Protein AF-A0A8J2Z7T7-F1 (afdb_monomer)

Solvent-accessible surface area (backbone atoms only — not comparable to full-atom values): 12075 Å² total; per-residue (Å²): 131,82,51,73,68,57,54,52,36,66,64,49,30,37,69,75,57,63,47,72,86,48,87,86,52,56,79,86,77,44,54,74,70,45,47,54,36,51,54,50,29,60,54,54,61,68,66,56,97,72,82,90,66,88,65,85,78,72,58,40,33,30,29,36,45,43,40,50,57,72,71,56,40,50,53,51,50,50,52,44,40,78,71,68,32,44,72,77,44,71,31,72,52,73,61,66,84,83,68,91,79,88,66,56,49,36,40,35,66,49,48,36,53,23,54,72,70,48,80,39,81,82,38,49,26,31,41,33,49,83,36,58,77,26,46,54,56,24,25,52,75,43,33,43,48,76,88,6,41,44,47,35,69,51,54,54,49,52,50,53,56,58,71,46,82,60,91,87,62,74,94,79,73,74,62,46,77,82,87,37,69,67,50,46,44,57,29,55,79,47,46,68,57,55,55,47,50,42,75,76,48,71,86,65,79,106

Mean predicted aligned error: 12.75 Å

Secondary structure (DSSP, 8-state):
---HHHHHHHHHHHHHH--TTGGG--GGGS-HHHHHHHHHHHHHHT--S----SSTT---EEEE---S-HHHHHHHHHHHHHTT-EEEEE------TT-SS------HHHHHHHHHTS--TT-SEEEE-S--THHHHHHHH-SEETTEEEEEHHHHHHHHHHTS--TT--TT-PPP-TT-HHHHHTTTTTHHHHHHHHHH-TT---

Nearest PDB structures (foldseek):
  3dtv-assembly5_C-4  TM=5.670E-01  e=5.883E-03  Bordetella bronchiseptica
  4fq7-assembly1_A  TM=4.744E-01  e=4.347E-02  Pseudomonas putida S16
  2vlb-assembly1_A  TM=4.390E-01  e=1.460E-02  Bordetella bronchiseptica
  5y51-assembly2_B  TM=4.307E-01  e=7.977E+00  Sphingobium faniae
  5y5r-assembly6_F  TM=4.339E-01  e=7.508E+00  Sphingobium faniae

Foldseek 3Di:
DDDPLLVVLVVPLCVVLPPPPCPPPDLVRDDPSSNVSVVVSVVCSVVDPDDDDDCPLVWQEEEEEELDDPVVVVVVCVVSVVVRHHHPYYFDADFPPDDDDDQSEGALVSSLVSLVPDDQPPHQAYEYESYEPSQLSSLLVPQANVNHGYDYPNLVVLLVVLPDDDDDDDPPQDRFPPPDPSCSSNQTSHVVVVVVVCVVPVPDDD

Sequence (206 aa):
MPTDRAAARIEEMPRRVRPEGCRRHFPAELSGGMRKRVALAQVLAYDPGRLLMDEPFGARRIGLVPPYRPDVTAASAAHWTAHGFEVARIAETEAAAGAFHRISALGADAALAALDSLDPAGLEAVVMPGTGMPTLRAILARPAIGAAPGTSSMLSLARRVAETPARGRTADASPPPGDSLRRWIAGEGWRDRLAECRRRFPDTPP

InterPro domains:
  IPR003439 ABC transporter-like, ATP-binding domain [PF00005] (8-57)
  IPR027417 P-loop containing nucleoside triphosphate hydrolase [G3DSA:3.40.50.300] (1-57)
  IPR027417 P-loop containing nucleoside triphosphate hydrolase [SSF52540] (2-59)
  IPR050093 ABC Transporter, Small Molecule Importer [PTHR42781] (4-59)
  IPR053714 Isomerization and Racemization Enzyme Superfamily [G3DSA:3.40.50.12500] (58-168)

Organism: NCBI:txid2041189

Radius of gyration: 20.48 Å; Cα contacts (8 Å, |Δi|>4): 248; chains: 1; bounding box: 43×60×47 Å

Structure (mmCIF, N/CA/C/O backbone):
data_AF-A0A8J2Z7T7-F1
#
_entry.id   AF-A0A8J2Z7T7-F1
#
loop_
_atom_site.group_PDB
_atom_site.id
_atom_site.type_symbol
_atom_site.label_atom_id
_atom_site.label_alt_id
_atom_site.label_comp_id
_atom_site.label_asym_id
_atom_site.label_entity_id
_atom_site.label_seq_id
_atom_site.pdbx_PDB_ins_code
_atom_site.Cartn_x
_atom_site.Cartn_y
_atom_site.Cartn_z
_atom_site.occupancy
_atom_site.B_iso_or_equiv
_atom_site.auth_seq_id
_atom_site.auth_comp_id
_atom_site.auth_asym_id
_atom_site.auth_atom_id
_atom_site.pdbx_PDB_model_num
ATOM 1 N N . MET A 1 1 ? -9.092 -28.976 -31.989 1.00 40.94 1 MET A N 1
ATOM 2 C CA . MET A 1 1 ? -8.248 -29.701 -31.013 1.00 40.94 1 MET A CA 1
ATOM 3 C C . MET A 1 1 ? -7.224 -28.731 -30.440 1.00 40.94 1 MET A C 1
ATOM 5 O O . MET A 1 1 ? -6.732 -27.921 -31.221 1.00 40.94 1 MET A O 1
ATOM 9 N N . PRO A 1 2 ? -6.938 -28.740 -29.125 1.00 54.81 2 PRO A N 1
ATOM 10 C CA . PRO A 1 2 ? -5.838 -27.955 -28.563 1.00 54.81 2 PRO A CA 1
ATOM 11 C C . PRO A 1 2 ? -4.513 -28.400 -29.195 1.00 54.81 2 PRO A C 1
ATOM 13 O O . PRO A 1 2 ? -4.329 -29.587 -29.443 1.00 54.81 2 PRO A O 1
ATOM 16 N N . THR A 1 3 ? -3.606 -27.468 -29.471 1.00 73.75 3 THR A N 1
ATOM 17 C CA . THR A 1 3 ? -2.252 -27.784 -29.951 1.00 73.75 3 THR A CA 1
ATOM 18 C C . THR A 1 3 ? -1.434 -28.479 -28.857 1.00 73.75 3 THR A C 1
ATOM 20 O O . THR A 1 3 ? -1.681 -28.254 -27.670 1.00 73.75 3 THR A O 1
ATOM 23 N N . ASP A 1 4 ? -0.413 -29.259 -29.228 1.00 78.06 4 ASP A N 1
ATOM 24 C CA . ASP A 1 4 ? 0.475 -29.951 -28.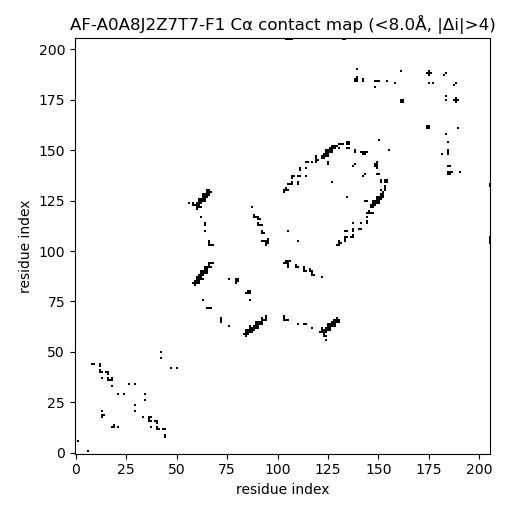271 1.00 78.06 4 ASP A CA 1
ATOM 25 C C . ASP A 1 4 ? 1.069 -28.995 -27.222 1.00 78.06 4 ASP A C 1
ATOM 27 O O . ASP A 1 4 ? 1.192 -29.320 -26.040 1.00 78.06 4 ASP A O 1
ATOM 31 N N . ARG A 1 5 ? 1.341 -27.747 -27.628 1.00 73.62 5 ARG A N 1
ATOM 32 C CA . ARG A 1 5 ? 1.814 -26.674 -26.743 1.00 73.62 5 ARG A CA 1
ATOM 33 C C . ARG A 1 5 ? 0.770 -26.249 -25.704 1.00 73.62 5 ARG A C 1
ATOM 35 O O . ARG A 1 5 ? 1.129 -25.993 -24.557 1.00 73.62 5 ARG A O 1
ATOM 42 N N . ALA A 1 6 ? -0.506 -26.167 -26.082 1.00 71.62 6 ALA A N 1
ATOM 43 C CA . ALA A 1 6 ? -1.586 -25.820 -25.159 1.00 71.62 6 ALA A CA 1
ATOM 44 C C . ALA A 1 6 ? -1.814 -26.939 -24.131 1.00 71.62 6 ALA A C 1
ATOM 46 O O . ALA A 1 6 ? -1.952 -26.659 -22.941 1.00 71.62 6 ALA A O 1
ATOM 47 N N . ALA A 1 7 ? -1.775 -28.200 -24.570 1.00 77.12 7 ALA A N 1
ATOM 48 C CA . ALA A 1 7 ? -1.878 -29.356 -23.683 1.00 77.12 7 ALA A CA 1
ATOM 49 C C . ALA A 1 7 ? -0.725 -29.402 -22.663 1.00 77.12 7 ALA A C 1
ATOM 51 O O . ALA A 1 7 ? -0.970 -29.566 -21.467 1.00 77.12 7 ALA A O 1
ATOM 52 N N . ALA A 1 8 ? 0.513 -29.156 -23.106 1.00 81.38 8 ALA A N 1
ATOM 53 C CA . ALA A 1 8 ? 1.678 -29.099 -22.223 1.00 81.38 8 ALA A CA 1
ATOM 54 C C . ALA A 1 8 ? 1.567 -27.987 -21.163 1.00 81.38 8 ALA A C 1
ATOM 56 O O . ALA A 1 8 ? 1.851 -28.217 -19.988 1.00 81.38 8 ALA A O 1
ATOM 57 N N . ARG A 1 9 ? 1.092 -26.790 -21.541 1.00 80.06 9 ARG A N 1
ATOM 58 C CA . ARG A 1 9 ? 0.879 -25.682 -20.591 1.00 80.06 9 ARG A CA 1
ATOM 59 C C . ARG A 1 9 ? -0.203 -26.001 -19.556 1.00 80.06 9 ARG A C 1
ATOM 61 O O . ARG A 1 9 ? -0.030 -25.671 -18.385 1.00 80.06 9 ARG A O 1
ATOM 68 N N . ILE A 1 10 ? -1.287 -26.667 -19.959 1.00 77.06 10 ILE A N 1
ATOM 69 C CA . ILE A 1 10 ? -2.364 -27.094 -19.049 1.00 77.06 10 ILE A CA 1
ATOM 70 C C . ILE A 1 10 ? -1.854 -28.108 -18.008 1.00 77.06 10 ILE A C 1
ATOM 72 O O . ILE A 1 10 ? -2.315 -28.079 -16.868 1.00 77.06 10 ILE A O 1
ATOM 76 N N . GLU A 1 11 ? -0.888 -28.964 -18.359 1.00 78.44 11 GLU A N 1
ATOM 77 C CA . GLU A 1 11 ? -0.223 -29.873 -17.406 1.00 78.44 11 GLU A CA 1
ATOM 78 C C . GLU A 1 11 ? 0.773 -29.154 -16.483 1.00 78.44 11 GLU A C 1
ATOM 80 O O . GLU A 1 11 ? 0.892 -29.477 -15.300 1.00 78.44 11 GLU A O 1
ATOM 85 N N . GLU A 1 12 ? 1.505 -28.174 -17.015 1.00 81.81 12 GLU A N 1
ATOM 86 C CA . GLU A 1 12 ? 2.581 -27.488 -16.299 1.00 81.81 12 GLU A CA 1
ATOM 87 C C . GLU A 1 12 ? 2.057 -26.507 -15.236 1.00 81.81 12 GLU A C 1
ATOM 89 O O . GLU A 1 12 ? 2.562 -26.460 -14.109 1.00 81.81 12 GLU A O 1
ATOM 94 N N . MET A 1 13 ? 1.048 -25.698 -15.578 1.00 81.00 13 MET A N 1
ATOM 95 C CA . MET A 1 13 ? 0.644 -24.561 -14.744 1.00 81.00 13 MET A CA 1
ATOM 96 C C . MET A 1 13 ? 0.090 -24.948 -13.360 1.00 81.00 13 MET A C 1
ATOM 98 O O . MET A 1 13 ? 0.484 -24.297 -12.388 1.00 81.00 13 MET A O 1
ATOM 102 N N . PRO A 1 14 ? -0.738 -26.003 -13.193 1.00 74.88 14 PRO A N 1
ATOM 103 C CA . PRO A 1 14 ? -1.212 -26.429 -11.873 1.00 74.88 14 PRO A CA 1
ATOM 104 C C . PRO A 1 14 ? -0.081 -26.823 -10.913 1.00 74.88 14 PRO A C 1
ATOM 106 O O . PRO A 1 14 ? -0.191 -26.595 -9.711 1.00 74.88 14 PRO A O 1
ATOM 109 N N . ARG A 1 15 ? 1.039 -27.347 -11.428 1.00 78.00 15 ARG A N 1
ATOM 110 C CA . ARG A 1 15 ? 2.226 -27.656 -10.611 1.00 78.00 15 ARG A CA 1
ATOM 111 C C . ARG A 1 15 ? 2.959 -26.384 -10.182 1.00 78.00 15 ARG A C 1
ATOM 113 O O . ARG A 1 15 ? 3.388 -26.273 -9.039 1.00 78.00 15 ARG A O 1
ATOM 120 N N . ARG A 1 16 ? 3.061 -25.391 -11.075 1.00 75.12 16 ARG A N 1
ATOM 121 C CA . ARG A 1 16 ? 3.732 -24.108 -10.786 1.00 75.12 16 ARG A CA 1
ATOM 122 C C . ARG A 1 16 ? 3.003 -23.275 -9.737 1.00 75.12 16 ARG A C 1
ATOM 124 O O . ARG A 1 16 ? 3.635 -22.734 -8.837 1.00 75.12 16 ARG A O 1
ATOM 131 N N . VAL A 1 17 ? 1.683 -23.155 -9.855 1.00 73.75 17 VAL A N 1
ATOM 132 C CA . VAL A 1 17 ? 0.879 -22.305 -8.960 1.00 73.75 17 VAL A CA 1
ATOM 133 C C . VAL A 1 17 ? 0.282 -23.067 -7.773 1.00 73.75 17 VAL A C 1
ATOM 135 O O . VAL A 1 17 ? -0.323 -22.436 -6.914 1.00 73.75 17 VAL A O 1
ATOM 138 N N . ARG A 1 18 ? 0.454 -24.395 -7.692 1.00 73.12 18 ARG A N 1
ATOM 139 C CA . ARG A 1 18 ? -0.027 -25.281 -6.612 1.00 73.12 18 ARG A CA 1
ATOM 140 C C . ARG A 1 18 ? -1.552 -25.306 -6.338 1.00 73.12 18 ARG A C 1
ATOM 142 O O . ARG A 1 18 ? -1.968 -25.226 -5.179 1.00 73.12 18 ARG A O 1
ATOM 149 N N . PRO A 1 19 ? -2.440 -25.441 -7.338 1.00 67.31 19 PRO A N 1
ATOM 150 C CA . PRO A 1 19 ? -3.747 -26.057 -7.140 1.00 67.31 19 PRO A CA 1
ATOM 151 C C . PRO A 1 19 ? -3.737 -27.472 -7.739 1.00 67.31 19 PRO A C 1
ATOM 153 O O . PRO A 1 19 ? -4.398 -27.759 -8.731 1.00 67.31 19 PRO A O 1
ATOM 156 N N . GLU A 1 20 ? -2.941 -28.374 -7.174 1.00 70.56 20 GLU A N 1
ATOM 157 C CA . GLU A 1 20 ? -2.915 -29.770 -7.623 1.00 70.56 20 GLU A CA 1
ATOM 158 C C . GLU A 1 20 ? -4.296 -30.424 -7.425 1.00 70.56 20 GLU A C 1
ATOM 160 O O . GLU A 1 20 ? -5.036 -30.089 -6.501 1.00 70.56 20 GLU A O 1
ATOM 165 N N . GLY A 1 21 ? -4.690 -31.316 -8.338 1.00 71.38 21 GLY A N 1
ATOM 166 C CA . GLY A 1 21 ? -5.979 -32.021 -8.268 1.00 71.38 21 GLY A CA 1
ATOM 167 C C . GLY A 1 21 ? -7.212 -31.221 -8.718 1.00 71.38 21 GLY A C 1
ATOM 168 O O . GLY A 1 21 ? -8.267 -31.813 -8.931 1.00 71.38 21 GLY A O 1
ATOM 169 N N . CYS A 1 22 ? -7.111 -29.912 -8.977 1.00 75.00 22 CYS A N 1
ATOM 170 C CA . CYS A 1 22 ? -8.274 -29.080 -9.322 1.00 75.00 22 CYS A CA 1
ATOM 171 C C . CYS A 1 22 ? -8.791 -29.251 -10.766 1.00 75.00 22 CYS A C 1
ATOM 173 O O . CYS A 1 22 ? -9.794 -28.654 -11.136 1.00 75.00 22 CYS A O 1
ATOM 175 N N . ARG A 1 23 ? -8.126 -30.054 -11.606 1.00 76.19 23 ARG A N 1
ATOM 176 C CA . ARG A 1 23 ? -8.392 -30.132 -13.057 1.00 76.19 23 ARG A CA 1
ATOM 177 C C . ARG A 1 23 ? -9.799 -30.617 -13.416 1.00 76.19 23 ARG A C 1
ATOM 179 O O . ARG A 1 23 ? -10.329 -30.236 -14.452 1.00 76.19 23 ARG A O 1
ATOM 186 N N . ARG A 1 24 ? -10.367 -31.494 -12.587 1.00 81.69 24 ARG A N 1
ATOM 187 C CA . ARG A 1 24 ? -11.718 -32.048 -12.774 1.00 81.69 24 ARG A CA 1
ATOM 188 C C . ARG A 1 24 ? -12.789 -31.303 -11.974 1.00 81.69 24 ARG A C 1
ATOM 190 O O . ARG A 1 24 ? -13.934 -31.726 -12.004 1.00 81.69 24 ARG A O 1
ATOM 197 N N . HIS A 1 25 ? -12.409 -30.240 -11.268 1.00 84.5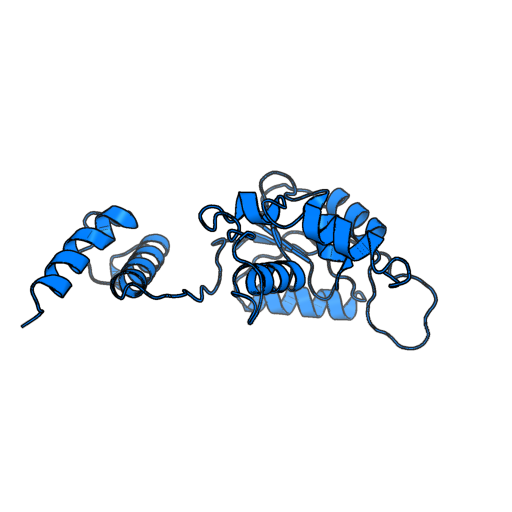6 25 HIS A N 1
ATOM 198 C CA . HIS A 1 25 ? -13.314 -29.482 -10.418 1.00 84.56 25 HIS A CA 1
ATOM 199 C C . HIS A 1 25 ? -13.871 -28.287 -11.191 1.00 84.56 25 HIS A C 1
ATOM 201 O O . HIS A 1 25 ? -13.133 -27.548 -11.849 1.00 84.56 25 HIS A O 1
ATOM 207 N N . PHE A 1 26 ? -15.172 -28.068 -11.075 1.00 85.38 26 PHE A N 1
ATOM 208 C CA . PHE A 1 26 ? -15.833 -26.857 -11.522 1.00 85.38 26 PHE A CA 1
ATOM 209 C C . PHE A 1 26 ? -15.448 -25.671 -10.621 1.00 85.38 26 PHE A C 1
ATOM 211 O O . PHE A 1 26 ? -15.152 -25.854 -9.440 1.00 85.38 26 PHE A O 1
ATOM 218 N N . PRO A 1 27 ? -15.492 -24.419 -11.120 1.00 81.44 27 PRO A N 1
ATOM 219 C CA . PRO A 1 27 ? -15.143 -23.236 -10.324 1.00 81.44 27 PRO A CA 1
ATOM 220 C C . PRO A 1 27 ? -15.887 -23.115 -8.981 1.00 81.44 27 PRO A C 1
ATOM 222 O O . PRO A 1 27 ? -15.336 -22.578 -8.015 1.00 81.44 27 PRO A O 1
ATOM 225 N N . ALA A 1 28 ? -17.123 -23.621 -8.914 1.00 85.75 28 ALA A N 1
ATOM 226 C CA . ALA A 1 28 ? -17.945 -23.645 -7.704 1.00 85.75 28 ALA A CA 1
ATOM 227 C C . ALA A 1 28 ? -17.403 -24.594 -6.617 1.00 85.75 28 ALA A C 1
ATOM 229 O O . ALA A 1 28 ? -17.639 -24.366 -5.436 1.00 85.75 28 ALA A O 1
ATOM 230 N N . GLU A 1 29 ? -16.630 -25.608 -7.002 1.00 84.62 29 GLU A N 1
ATOM 231 C CA . GLU A 1 29 ? -16.071 -26.637 -6.115 1.00 84.62 29 GLU A CA 1
ATOM 232 C C . GLU A 1 29 ? -14.689 -26.245 -5.558 1.00 84.62 29 GLU A C 1
ATOM 234 O O . GLU A 1 29 ? -14.076 -26.978 -4.786 1.00 84.62 29 GLU A O 1
ATOM 239 N N . LEU A 1 30 ? -14.170 -25.077 -5.949 1.00 80.31 30 LEU A N 1
ATOM 240 C CA . LEU A 1 30 ? -12.866 -24.573 -5.529 1.00 80.31 30 LEU A CA 1
ATOM 241 C C . LEU A 1 30 ? -12.999 -23.587 -4.364 1.00 80.31 30 LEU A C 1
ATOM 243 O O . LEU A 1 30 ? -13.919 -22.773 -4.318 1.00 80.31 30 LEU A O 1
ATOM 247 N N . SER A 1 31 ? -12.027 -23.566 -3.449 1.00 80.38 31 SER A N 1
ATOM 248 C CA . SER A 1 31 ? -11.918 -22.463 -2.482 1.00 80.38 31 SER A CA 1
ATOM 249 C C . SER A 1 31 ? -11.605 -21.136 -3.191 1.00 80.38 31 SER A C 1
ATOM 251 O O . SER A 1 31 ? -11.060 -21.117 -4.298 1.00 80.38 31 SER A O 1
ATOM 253 N N . GLY A 1 32 ? -11.876 -19.996 -2.544 1.00 75.88 32 GLY A N 1
ATOM 254 C CA . GLY A 1 32 ? -11.532 -18.680 -3.104 1.00 75.88 32 GLY A CA 1
ATOM 255 C C . GLY A 1 32 ? -10.045 -18.547 -3.462 1.00 75.88 32 GLY A C 1
ATOM 256 O O . GLY A 1 32 ? -9.709 -18.040 -4.531 1.00 75.88 32 GLY A O 1
ATOM 257 N N . GLY A 1 33 ? -9.154 -19.083 -2.620 1.00 75.81 33 GLY A N 1
ATOM 258 C CA . GLY A 1 33 ? -7.714 -19.117 -2.891 1.00 75.81 33 GLY A CA 1
ATOM 259 C C . GLY A 1 33 ? -7.341 -20.024 -4.068 1.00 75.81 33 GLY A C 1
ATOM 260 O O . GLY A 1 33 ? -6.487 -19.658 -4.874 1.00 75.81 33 GLY A O 1
ATOM 261 N N . MET A 1 34 ? -8.003 -21.176 -4.219 1.00 78.44 34 MET A N 1
ATOM 262 C CA . MET A 1 34 ? -7.805 -22.058 -5.377 1.00 78.44 34 MET A CA 1
ATOM 263 C C . MET A 1 34 ? -8.290 -21.404 -6.672 1.00 78.44 34 MET A C 1
ATOM 265 O O . MET A 1 34 ? -7.568 -21.455 -7.661 1.00 78.44 34 MET A O 1
ATOM 269 N N . ARG A 1 35 ? -9.443 -20.719 -6.662 1.00 79.50 35 ARG A N 1
ATOM 270 C CA . ARG A 1 35 ? -9.922 -19.948 -7.823 1.00 79.50 35 ARG A CA 1
ATOM 271 C C . ARG A 1 35 ? -8.922 -18.873 -8.246 1.00 79.50 35 ARG A C 1
ATOM 273 O O . ARG A 1 35 ? -8.600 -18.796 -9.427 1.00 79.50 35 ARG A O 1
ATOM 280 N N . LYS A 1 36 ? -8.376 -18.101 -7.296 1.00 77.06 36 LYS A N 1
ATOM 281 C CA . LYS A 1 36 ? -7.329 -17.098 -7.577 1.00 77.06 36 LYS A CA 1
ATOM 282 C C . LYS A 1 36 ? -6.080 -17.740 -8.200 1.00 77.06 36 LYS A C 1
ATOM 284 O O . LYS A 1 36 ? -5.559 -17.229 -9.186 1.00 77.06 36 LYS A O 1
ATOM 289 N N . ARG A 1 37 ? -5.629 -18.888 -7.677 1.00 82.06 37 ARG A N 1
ATOM 290 C CA . ARG A 1 37 ? -4.480 -19.632 -8.231 1.00 82.06 37 ARG A CA 1
ATOM 291 C C . ARG A 1 37 ? -4.747 -20.196 -9.627 1.00 82.06 37 ARG A C 1
ATOM 293 O O . ARG A 1 37 ? -3.858 -20.132 -10.465 1.00 82.06 37 ARG A O 1
ATOM 300 N N . VAL A 1 38 ? -5.948 -20.709 -9.898 1.00 83.56 38 VAL A N 1
ATOM 301 C CA . VAL A 1 38 ? -6.351 -21.180 -11.237 1.00 83.56 38 VAL A CA 1
ATOM 302 C C . VAL A 1 38 ? -6.445 -20.016 -12.227 1.00 83.56 38 VAL A C 1
ATOM 304 O O . VAL A 1 38 ? -5.961 -20.142 -13.347 1.00 83.56 38 VAL A O 1
ATOM 307 N N . ALA A 1 39 ? -6.978 -18.862 -11.815 1.00 81.75 39 ALA A N 1
ATOM 308 C CA . ALA A 1 39 ? -6.986 -17.655 -12.642 1.00 81.75 39 ALA A CA 1
ATOM 309 C C . ALA A 1 39 ? -5.556 -17.181 -12.959 1.00 81.75 39 ALA A C 1
ATOM 311 O O . ALA A 1 39 ? -5.233 -16.897 -14.109 1.00 81.75 39 ALA A O 1
ATOM 312 N N . LEU A 1 40 ? -4.659 -17.189 -11.966 1.00 79.31 40 LEU A N 1
ATOM 313 C CA . LEU A 1 40 ? -3.239 -16.901 -12.177 1.00 79.31 40 LEU A CA 1
ATOM 314 C C . LEU A 1 40 ? -2.594 -17.904 -13.149 1.00 79.31 40 LEU A C 1
ATOM 316 O O . LEU A 1 40 ? -1.901 -17.493 -14.075 1.00 79.31 40 LEU A O 1
ATOM 320 N N . ALA A 1 41 ? -2.862 -19.204 -12.984 1.00 84.06 41 ALA A N 1
ATOM 321 C CA . ALA A 1 41 ? -2.405 -20.268 -13.881 1.00 84.06 41 ALA A CA 1
ATOM 322 C C . ALA A 1 41 ? -2.830 -20.012 -15.332 1.00 84.06 41 ALA A C 1
ATOM 324 O O . ALA A 1 41 ? -2.027 -20.156 -16.252 1.00 84.06 41 ALA A O 1
ATOM 325 N N . GLN A 1 42 ? -4.090 -19.611 -15.522 1.00 81.50 42 GLN A N 1
ATOM 326 C CA . GLN A 1 42 ? -4.664 -19.311 -16.828 1.00 81.50 42 GLN A CA 1
ATOM 327 C C . GLN A 1 42 ? -3.934 -18.151 -17.498 1.00 81.50 42 GLN A C 1
ATOM 329 O O . GLN A 1 42 ? -3.605 -18.251 -18.675 1.00 81.50 42 GLN A O 1
ATOM 334 N N . VAL A 1 43 ? -3.650 -17.073 -16.763 1.00 81.75 43 VAL A N 1
ATOM 335 C CA . VAL A 1 43 ? -2.944 -15.928 -17.343 1.00 81.75 43 VAL A CA 1
ATOM 336 C C . VAL A 1 43 ? -1.476 -16.267 -17.620 1.00 81.75 43 VAL A C 1
ATOM 338 O O . VAL A 1 43 ? -0.978 -15.948 -18.694 1.00 81.75 43 VAL A O 1
ATOM 341 N N . LEU A 1 44 ? -0.798 -16.983 -16.716 1.00 79.94 44 LEU A N 1
ATOM 342 C CA . LEU A 1 44 ? 0.598 -17.406 -16.900 1.00 79.94 44 LEU A CA 1
ATOM 343 C C . LEU A 1 44 ? 0.787 -18.408 -18.050 1.00 79.94 44 LEU A C 1
ATOM 345 O O . LEU A 1 44 ? 1.854 -18.429 -18.664 1.00 79.94 44 LEU A O 1
ATOM 349 N N . ALA A 1 45 ? -0.233 -19.203 -18.388 1.00 82.88 45 ALA A N 1
ATOM 350 C CA . ALA A 1 45 ? -0.185 -20.133 -19.520 1.00 82.88 45 ALA A CA 1
ATOM 351 C C . ALA A 1 45 ? 0.084 -19.428 -20.864 1.00 82.88 45 ALA A C 1
ATOM 353 O O . ALA A 1 45 ? 0.683 -20.030 -21.759 1.00 82.88 45 ALA A O 1
ATOM 354 N N . TYR A 1 46 ? -0.317 -18.157 -20.986 1.00 80.50 46 TYR A N 1
ATOM 355 C CA . TYR A 1 46 ? -0.082 -17.318 -22.165 1.00 80.50 46 TYR A CA 1
ATOM 356 C C . TYR A 1 46 ? 1.324 -16.720 -22.233 1.00 80.50 46 TYR A C 1
ATOM 358 O O . TYR A 1 46 ? 1.613 -15.995 -23.180 1.00 80.50 46 TYR A O 1
ATOM 366 N N . ASP A 1 47 ? 2.191 -17.027 -21.263 1.00 76.00 47 ASP A N 1
ATOM 367 C CA . ASP A 1 47 ? 3.543 -16.470 -21.162 1.00 76.00 47 ASP A CA 1
ATOM 368 C C . ASP A 1 47 ? 3.552 -14.935 -21.302 1.00 76.00 47 ASP A C 1
ATOM 370 O O . ASP A 1 47 ? 4.223 -14.373 -22.174 1.00 76.00 47 ASP A O 1
ATOM 374 N N . PRO A 1 48 ? 2.709 -14.231 -20.522 1.00 75.44 48 PRO A N 1
ATOM 375 C CA . PRO A 1 48 ? 2.496 -12.818 -20.730 1.00 75.44 48 PRO A CA 1
ATOM 376 C C . PRO A 1 48 ? 3.780 -12.074 -20.387 1.00 75.44 48 PRO A C 1
ATOM 378 O O . PRO A 1 48 ? 4.366 -12.268 -19.323 1.00 75.44 48 PRO A O 1
ATOM 381 N N . GLY A 1 49 ? 4.174 -11.138 -21.251 1.00 63.72 49 GLY A N 1
ATOM 382 C CA . GLY A 1 49 ? 5.306 -10.271 -20.948 1.00 63.72 49 GLY A CA 1
ATOM 383 C C . GLY A 1 49 ? 5.113 -9.525 -19.625 1.00 63.72 49 GLY A C 1
ATOM 384 O O . GLY A 1 49 ? 6.095 -9.248 -18.947 1.00 63.72 49 GLY A O 1
ATOM 385 N N . ARG A 1 50 ? 3.871 -9.196 -19.235 1.00 54.09 50 ARG A N 1
ATOM 386 C CA . ARG A 1 50 ? 3.530 -8.496 -17.985 1.00 54.09 50 ARG A CA 1
ATOM 387 C C . ARG A 1 50 ? 2.160 -8.946 -17.464 1.00 54.09 50 ARG A C 1
ATOM 389 O O . ARG A 1 50 ? 1.266 -9.222 -18.259 1.00 54.09 50 ARG A O 1
ATOM 396 N N . LEU A 1 51 ? 1.986 -8.952 -16.143 1.00 65.62 51 LEU A N 1
ATOM 397 C CA . LEU A 1 51 ? 0.734 -9.300 -15.467 1.00 65.62 51 LEU A CA 1
ATOM 398 C C . LEU A 1 51 ? 0.242 -8.107 -14.638 1.00 65.62 51 LEU A C 1
ATOM 400 O O . LEU A 1 51 ? 0.976 -7.608 -13.788 1.00 65.62 51 LEU A O 1
ATOM 404 N N . LEU A 1 52 ? -0.992 -7.661 -14.876 1.00 64.56 52 LEU A N 1
ATOM 405 C CA . LEU A 1 52 ? -1.678 -6.722 -13.991 1.00 64.56 52 LEU A CA 1
ATOM 406 C C . LEU A 1 52 ? -2.495 -7.544 -12.994 1.00 64.56 52 LEU A C 1
ATOM 408 O O . LEU A 1 52 ? -3.393 -8.280 -13.393 1.00 64.56 52 LEU A O 1
ATOM 412 N N . MET A 1 53 ? -2.146 -7.453 -11.715 1.00 63.59 53 MET A N 1
ATOM 413 C CA . MET A 1 53 ? -2.871 -8.126 -10.641 1.00 63.59 53 MET A CA 1
ATOM 414 C C . MET A 1 53 ? -3.594 -7.076 -9.817 1.00 63.59 53 MET A C 1
ATOM 416 O O . MET A 1 53 ? -2.949 -6.186 -9.263 1.00 63.59 53 MET A O 1
ATOM 420 N N . ASP A 1 54 ? -4.910 -7.209 -9.724 1.00 54.91 54 ASP A N 1
ATOM 421 C CA . ASP A 1 54 ? -5.670 -6.543 -8.677 1.00 54.91 54 ASP A CA 1
ATOM 422 C C . ASP A 1 54 ? -5.446 -7.345 -7.380 1.00 54.91 54 ASP A C 1
ATOM 424 O O . ASP A 1 54 ? -5.620 -8.564 -7.379 1.00 54.91 54 ASP A O 1
ATOM 428 N N . GLU A 1 55 ? -4.961 -6.698 -6.314 1.00 54.00 55 GLU A N 1
ATOM 429 C CA . GLU A 1 55 ? -4.554 -7.312 -5.027 1.00 54.00 55 GLU A CA 1
ATOM 430 C C . GLU A 1 55 ? -3.275 -8.204 -5.032 1.00 54.00 55 GLU A C 1
ATOM 432 O O . GLU A 1 55 ? -3.325 -9.378 -4.646 1.00 54.00 55 GLU A O 1
ATOM 437 N N . PRO A 1 56 ? -2.072 -7.686 -5.358 1.00 51.12 56 PRO A N 1
ATOM 438 C CA . PRO A 1 56 ? -0.843 -8.496 -5.423 1.00 51.12 56 PRO A CA 1
ATOM 439 C C . PRO A 1 56 ? -0.412 -9.118 -4.080 1.00 51.12 56 PRO A C 1
ATOM 441 O O . PRO A 1 56 ? 0.369 -10.067 -4.063 1.00 51.12 56 PRO A O 1
ATOM 444 N N . PHE A 1 57 ? -0.914 -8.599 -2.954 1.00 56.50 57 PHE A N 1
ATOM 445 C CA . PHE A 1 57 ? -0.595 -9.097 -1.614 1.00 56.50 57 PHE A CA 1
ATOM 446 C C . PHE A 1 57 ? -1.601 -10.128 -1.088 1.00 56.50 57 PHE A C 1
ATOM 448 O O . PHE A 1 57 ? -1.326 -10.770 -0.079 1.00 56.50 57 PHE A O 1
ATOM 455 N N . GLY A 1 58 ? -2.782 -10.252 -1.710 1.00 65.81 58 GLY A N 1
ATOM 456 C CA . GLY A 1 58 ? -3.924 -10.957 -1.112 1.00 65.81 58 GLY A CA 1
ATOM 457 C C . GLY A 1 58 ? -4.373 -10.388 0.242 1.00 65.81 58 GLY A C 1
ATOM 458 O O . GLY A 1 58 ? -5.204 -11.011 0.898 1.00 65.81 58 GLY A O 1
ATOM 459 N N . ALA A 1 59 ? -3.817 -9.238 0.643 1.00 78.00 59 ALA A N 1
ATOM 460 C CA . ALA A 1 59 ? -4.118 -8.558 1.886 1.00 78.00 59 ALA A CA 1
ATOM 461 C C . ALA A 1 59 ? -5.574 -8.109 1.863 1.00 78.00 59 ALA A C 1
ATOM 463 O O . ALA A 1 59 ? -6.024 -7.475 0.912 1.00 78.00 59 ALA A O 1
ATOM 464 N N . ARG A 1 60 ? -6.295 -8.443 2.919 1.00 85.94 60 ARG A N 1
ATOM 465 C CA . ARG A 1 60 ? -7.643 -7.979 3.209 1.00 85.94 60 ARG A CA 1
ATOM 466 C C . ARG A 1 60 ? -7.641 -7.050 4.400 1.00 85.94 60 ARG A C 1
ATOM 468 O O . ARG A 1 60 ? -8.467 -6.154 4.432 1.00 85.94 60 ARG A O 1
ATOM 475 N N . ARG A 1 61 ? -6.714 -7.216 5.341 1.00 92.81 61 ARG A N 1
ATOM 476 C CA . ARG A 1 61 ? -6.633 -6.392 6.547 1.00 92.81 61 ARG A CA 1
ATOM 477 C C . ARG A 1 61 ? -5.478 -5.400 6.459 1.00 92.81 61 ARG A C 1
ATOM 479 O O . ARG A 1 61 ? -4.312 -5.792 6.490 1.00 92.81 61 ARG A O 1
ATOM 486 N N . ILE A 1 62 ? -5.794 -4.113 6.337 1.00 93.88 62 ILE A N 1
ATOM 487 C CA . ILE A 1 62 ? -4.813 -3.062 6.041 1.00 93.88 62 ILE A CA 1
ATOM 488 C C . ILE A 1 62 ? -4.724 -2.000 7.138 1.00 93.88 62 ILE A C 1
ATOM 490 O O . ILE A 1 62 ? -5.710 -1.673 7.799 1.00 93.88 62 ILE A O 1
ATOM 494 N N . GLY A 1 63 ? -3.525 -1.442 7.300 1.00 94.69 63 GLY A N 1
ATOM 495 C CA . GLY A 1 63 ? -3.297 -0.175 7.990 1.00 94.69 63 GLY A CA 1
ATOM 496 C C . GLY A 1 63 ? -3.205 0.969 6.981 1.00 94.69 63 GLY A C 1
ATOM 497 O O . GLY A 1 63 ? -2.652 0.781 5.897 1.00 94.69 63 GLY A O 1
ATOM 498 N N . LEU A 1 64 ? -3.725 2.150 7.313 1.00 93.12 64 LEU A N 1
ATOM 499 C CA . LEU A 1 64 ? -3.617 3.349 6.478 1.00 93.12 64 LEU A CA 1
ATOM 500 C C . LEU A 1 64 ? -2.702 4.388 7.126 1.00 93.12 64 LEU A C 1
ATOM 502 O O . LEU A 1 64 ? -2.825 4.657 8.316 1.00 93.12 64 LEU A O 1
ATOM 506 N N . VAL A 1 65 ? -1.860 5.035 6.320 1.00 91.38 65 VAL A N 1
ATOM 507 C CA . VAL A 1 65 ? -1.116 6.253 6.694 1.00 91.38 65 VAL A CA 1
ATOM 508 C C . VAL A 1 65 ? -1.517 7.386 5.742 1.00 91.38 65 VAL A C 1
ATOM 510 O O . VAL A 1 65 ? -0.811 7.656 4.766 1.00 91.38 65 VAL A O 1
ATOM 513 N N . PRO A 1 66 ? -2.704 7.984 5.927 1.00 87.31 66 PRO A N 1
ATOM 514 C CA . PRO A 1 66 ? -3.219 9.009 5.030 1.00 87.31 66 PRO A CA 1
ATOM 515 C C . PRO A 1 66 ? -2.656 10.391 5.394 1.00 87.31 66 PRO A C 1
ATOM 517 O O . PRO A 1 66 ? -2.681 10.739 6.560 1.00 87.31 66 PRO A O 1
ATOM 520 N N . PRO A 1 67 ? -2.255 11.240 4.433 1.00 83.12 67 PRO A N 1
ATOM 521 C CA . PRO A 1 67 ? -1.795 12.610 4.687 1.00 83.12 67 PRO A CA 1
ATOM 522 C C . PRO A 1 67 ? -2.958 13.610 4.771 1.00 83.12 67 PRO A C 1
ATOM 524 O O . PRO A 1 67 ? -2.782 14.826 4.640 1.00 83.12 67 PRO A O 1
ATOM 527 N N . TYR A 1 68 ? -4.184 13.096 4.825 1.00 82.12 68 TYR A N 1
ATOM 528 C CA . TYR A 1 68 ? -5.378 13.880 4.598 1.00 82.12 68 TYR A CA 1
ATOM 529 C C . TYR A 1 68 ? -5.949 14.424 5.900 1.00 82.12 68 TYR A C 1
ATOM 531 O O . TYR A 1 68 ? -5.694 13.927 6.994 1.00 82.12 68 TYR A O 1
ATOM 539 N N . ARG A 1 69 ? -6.808 15.430 5.754 1.00 81.38 69 ARG A N 1
ATOM 540 C CA . ARG A 1 69 ? -7.668 15.882 6.845 1.00 81.38 69 ARG A CA 1
ATOM 541 C C . ARG A 1 69 ? -8.608 14.755 7.305 1.00 81.38 69 ARG A C 1
AT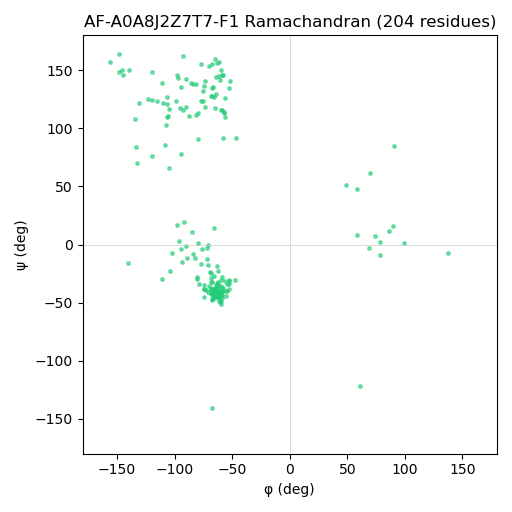OM 543 O O . ARG A 1 69 ? -8.934 13.888 6.491 1.00 81.38 69 ARG A O 1
ATOM 550 N N . PRO A 1 70 ? -9.118 14.801 8.550 1.00 85.00 70 PRO A N 1
ATOM 551 C CA . PRO A 1 70 ? -9.978 13.752 9.102 1.00 85.00 70 PRO A CA 1
ATOM 552 C C . PRO A 1 70 ? -11.188 13.384 8.231 1.00 85.00 70 PRO A C 1
ATOM 554 O O . PRO A 1 70 ? -11.502 12.206 8.092 1.00 85.00 70 PRO A O 1
ATOM 557 N N . ASP A 1 71 ? -11.828 14.367 7.590 1.00 83.38 71 ASP A N 1
ATOM 558 C CA . ASP A 1 71 ? -12.982 14.158 6.708 1.00 83.38 71 ASP A CA 1
ATOM 559 C C . ASP A 1 71 ? -12.628 13.322 5.467 1.00 83.38 71 ASP A C 1
ATOM 561 O O . ASP A 1 71 ? -13.318 12.362 5.120 1.00 83.38 71 ASP A O 1
ATOM 565 N N . VAL A 1 72 ? -11.496 13.633 4.838 1.00 85.00 72 VAL A N 1
ATOM 566 C CA . VAL A 1 72 ? -10.994 12.907 3.666 1.00 85.00 72 VAL A CA 1
ATOM 567 C C . VAL A 1 72 ? -10.412 11.550 4.069 1.00 85.00 72 VAL A C 1
ATOM 569 O O . VAL A 1 72 ? -10.574 10.570 3.346 1.00 85.00 72 VAL A O 1
ATOM 572 N N . THR A 1 73 ? -9.775 11.458 5.236 1.00 88.50 73 THR A N 1
ATOM 573 C CA . THR A 1 73 ? -9.302 10.191 5.808 1.00 88.50 73 THR A CA 1
ATOM 574 C C . THR A 1 73 ? -10.462 9.228 6.050 1.00 88.50 73 THR A C 1
ATOM 576 O O . THR A 1 73 ? -10.374 8.065 5.653 1.00 88.50 73 THR A O 1
ATOM 579 N N . ALA A 1 74 ? -11.577 9.710 6.605 1.00 90.19 74 ALA A N 1
ATOM 580 C CA . ALA A 1 74 ? -12.790 8.916 6.775 1.00 90.19 74 ALA A CA 1
ATOM 581 C C . ALA A 1 74 ? -13.361 8.449 5.425 1.00 90.19 74 ALA A C 1
ATOM 583 O O . ALA A 1 74 ? -13.663 7.267 5.264 1.00 90.19 74 ALA A O 1
ATOM 584 N N . ALA A 1 75 ? -13.436 9.338 4.427 1.00 88.06 75 ALA A N 1
ATOM 585 C CA . ALA A 1 75 ? -13.881 8.978 3.079 1.00 88.06 75 ALA A CA 1
ATOM 586 C C . ALA A 1 75 ? -12.957 7.940 2.410 1.00 88.06 75 ALA A C 1
ATOM 588 O O . ALA A 1 75 ? -13.433 6.990 1.789 1.00 88.06 75 ALA A O 1
ATOM 589 N N . SER A 1 76 ? -11.639 8.077 2.580 1.00 88.25 76 SER A N 1
ATOM 590 C CA . SER A 1 76 ? -10.647 7.103 2.114 1.00 88.25 76 SER A CA 1
ATOM 591 C C . SER A 1 76 ? -10.860 5.743 2.783 1.00 88.25 76 SER A C 1
ATOM 593 O O . SER A 1 76 ? -10.925 4.727 2.096 1.00 88.25 76 SER A O 1
ATOM 595 N N . ALA A 1 77 ? -11.008 5.695 4.108 1.00 92.44 77 ALA A N 1
ATOM 596 C CA . ALA A 1 77 ? -11.258 4.448 4.831 1.00 92.44 77 ALA A CA 1
ATOM 597 C C . ALA A 1 77 ? -12.573 3.773 4.395 1.00 92.44 77 ALA A C 1
ATOM 599 O O . ALA A 1 77 ? -12.606 2.559 4.177 1.00 92.44 77 ALA A O 1
ATOM 600 N N . ALA A 1 78 ? -13.634 4.561 4.195 1.00 91.00 78 ALA A N 1
ATOM 601 C CA . ALA A 1 78 ? -14.907 4.077 3.672 1.00 91.00 78 ALA A CA 1
ATOM 602 C C . ALA A 1 78 ? -14.761 3.501 2.255 1.00 91.00 78 ALA A C 1
ATOM 604 O O . ALA A 1 78 ? -15.310 2.439 1.969 1.00 91.00 78 ALA A O 1
ATOM 605 N N . HIS A 1 79 ? -13.970 4.147 1.390 1.00 89.75 79 HIS A N 1
ATOM 606 C CA . HIS A 1 79 ? -13.669 3.640 0.053 1.00 89.75 79 HIS A CA 1
ATOM 607 C C . HIS A 1 79 ? -12.993 2.264 0.109 1.00 89.75 79 HIS A C 1
ATOM 609 O O . HIS A 1 79 ? -13.487 1.332 -0.520 1.00 89.75 79 HIS A O 1
ATOM 615 N N . TRP A 1 80 ? -11.925 2.095 0.895 1.00 89.69 80 TRP A N 1
ATOM 616 C CA . TRP A 1 80 ? -11.257 0.792 1.042 1.00 89.69 80 TRP A CA 1
ATOM 617 C C . TRP A 1 80 ? -12.205 -0.284 1.583 1.00 89.69 80 TRP A C 1
ATOM 619 O O . TRP A 1 80 ? -12.243 -1.398 1.060 1.00 89.69 80 TRP A O 1
ATOM 629 N N . THR A 1 81 ? -13.030 0.073 2.569 1.00 91.81 81 THR A N 1
ATOM 630 C CA . THR A 1 81 ? -14.015 -0.843 3.160 1.00 91.81 81 THR A CA 1
ATOM 631 C C . THR A 1 81 ? -15.063 -1.296 2.145 1.00 91.81 81 THR A C 1
ATOM 633 O O . THR A 1 81 ? -15.357 -2.487 2.043 1.00 91.81 81 THR A O 1
ATOM 636 N N . ALA A 1 82 ? -15.571 -0.375 1.322 1.00 86.75 82 ALA A N 1
ATOM 637 C CA . ALA A 1 82 ? -16.514 -0.688 0.249 1.00 86.75 82 ALA A CA 1
ATOM 638 C C . ALA A 1 82 ? -15.926 -1.626 -0.824 1.00 86.75 82 ALA A C 1
ATOM 640 O O . ALA A 1 82 ? -16.679 -2.321 -1.503 1.00 86.75 82 ALA A O 1
ATOM 641 N N . HIS A 1 83 ? -14.597 -1.684 -0.950 1.00 85.94 83 HIS A N 1
ATOM 642 C CA . HIS A 1 83 ? -13.884 -2.565 -1.881 1.00 85.94 83 HIS A CA 1
ATOM 643 C C . HIS A 1 83 ? -13.380 -3.858 -1.218 1.00 85.94 83 HIS A C 1
ATOM 645 O O . HIS A 1 83 ? -12.540 -4.556 -1.778 1.00 85.94 83 HIS A O 1
ATOM 651 N N . GLY A 1 84 ? -13.910 -4.213 -0.042 1.00 82.62 84 GLY A N 1
ATOM 652 C CA . GLY A 1 84 ? -13.670 -5.514 0.587 1.00 82.62 84 GLY A CA 1
ATOM 653 C C . GLY A 1 84 ? -12.410 -5.599 1.449 1.00 82.62 84 GLY A C 1
ATOM 654 O O . GLY A 1 84 ? -12.035 -6.703 1.852 1.00 82.62 84 GLY A O 1
ATOM 655 N N . PHE A 1 85 ? -11.780 -4.463 1.759 1.00 90.12 85 PHE A N 1
ATOM 656 C CA . PHE A 1 85 ? -10.703 -4.397 2.744 1.00 90.12 85 PHE A CA 1
ATOM 657 C C . PHE A 1 85 ? -11.254 -4.117 4.143 1.00 90.12 85 PHE A C 1
ATOM 659 O O . PHE A 1 85 ? -12.148 -3.304 4.337 1.00 90.12 85 PHE A O 1
ATOM 666 N N . GLU A 1 86 ? -10.663 -4.732 5.152 1.00 94.19 86 GLU A N 1
ATOM 667 C CA . GLU A 1 86 ? -10.791 -4.310 6.533 1.00 94.19 86 GLU A CA 1
ATOM 668 C C . GLU A 1 86 ? -9.716 -3.261 6.843 1.00 94.19 86 GLU A C 1
ATOM 670 O O . GLU A 1 86 ? -8.525 -3.573 6.924 1.00 94.19 86 GLU A O 1
ATOM 675 N N . VAL A 1 87 ? -10.131 -2.011 7.048 1.00 94.75 87 VAL A N 1
ATOM 676 C CA . VAL A 1 87 ? -9.244 -0.947 7.533 1.00 94.75 87 VAL A CA 1
ATOM 677 C C . VAL A 1 87 ? -9.088 -1.091 9.046 1.00 94.75 87 VAL A C 1
ATOM 679 O O . VAL A 1 87 ? -9.885 -0.576 9.824 1.00 94.75 87 VAL A O 1
ATOM 682 N N . ALA A 1 88 ? -8.070 -1.837 9.471 1.00 95.38 88 ALA A N 1
ATOM 683 C CA . ALA A 1 88 ? -7.882 -2.204 10.872 1.00 95.38 88 ALA A CA 1
ATOM 684 C C . ALA A 1 88 ? -7.243 -1.096 11.713 1.00 95.38 88 ALA A C 1
ATOM 686 O O . ALA A 1 88 ? -7.471 -1.037 12.924 1.00 95.38 88 ALA A O 1
ATOM 687 N N . ARG A 1 89 ? -6.404 -0.259 11.097 1.00 95.44 89 ARG A N 1
ATOM 688 C CA . ARG A 1 89 ? -5.678 0.830 11.759 1.00 95.44 89 ARG A CA 1
ATOM 689 C C . ARG A 1 89 ? -5.555 2.019 10.817 1.00 95.44 89 ARG A C 1
ATOM 691 O O . ARG A 1 89 ? -5.390 1.844 9.611 1.00 95.44 89 ARG A O 1
ATOM 698 N N . ILE A 1 90 ? -5.597 3.219 11.376 1.00 93.75 90 ILE A N 1
ATOM 699 C CA . ILE A 1 90 ? -5.324 4.463 10.660 1.00 93.75 90 ILE A CA 1
ATOM 700 C C . ILE A 1 90 ? -4.337 5.241 11.520 1.00 93.75 90 ILE A C 1
ATOM 702 O O . ILE A 1 90 ? -4.616 5.489 12.689 1.00 93.75 90 ILE A O 1
ATOM 706 N N . ALA A 1 91 ? -3.181 5.572 10.957 1.00 90.69 91 ALA A N 1
ATOM 707 C CA . ALA A 1 91 ? -2.191 6.395 11.624 1.00 90.69 91 ALA A CA 1
ATOM 708 C C . ALA A 1 91 ? -2.654 7.850 11.654 1.00 90.69 91 ALA A C 1
ATOM 710 O O . ALA A 1 91 ? -3.183 8.365 10.664 1.00 90.69 91 ALA A O 1
ATOM 711 N N . GLU A 1 92 ? -2.401 8.524 12.769 1.00 82.19 92 GLU A N 1
ATOM 712 C CA . GLU A 1 92 ? -2.514 9.973 12.828 1.00 82.19 92 GLU A CA 1
ATOM 713 C C . GLU A 1 92 ? -1.308 10.601 12.128 1.00 82.19 92 GLU A C 1
ATOM 715 O O . GLU A 1 92 ? -0.160 10.214 12.354 1.00 82.19 92 GLU A O 1
ATOM 720 N N . THR A 1 93 ? -1.573 11.570 11.256 1.00 76.75 93 THR A N 1
ATOM 721 C CA . THR A 1 93 ? -0.529 12.325 10.567 1.00 76.75 93 THR A CA 1
ATOM 722 C C . THR A 1 93 ? -0.702 13.804 10.847 1.00 76.75 93 THR A C 1
ATOM 724 O O . THR A 1 93 ? -1.755 14.375 10.552 1.00 76.75 93 THR A O 1
ATOM 727 N N . GLU A 1 94 ? 0.344 14.450 11.346 1.00 66.75 94 GLU A N 1
ATOM 728 C CA . GLU A 1 94 ? 0.381 15.906 11.390 1.00 66.75 94 GLU A CA 1
ATOM 729 C C . GLU A 1 94 ? 0.606 16.444 9.974 1.00 66.75 94 GLU A C 1
ATOM 731 O O . GLU A 1 94 ? 1.610 16.151 9.319 1.00 66.75 94 GLU A O 1
ATOM 736 N N . ALA A 1 95 ? -0.355 17.221 9.474 1.00 58.44 95 ALA A N 1
ATOM 737 C CA . ALA A 1 95 ? -0.176 17.950 8.228 1.00 58.44 95 ALA A CA 1
ATOM 738 C C . ALA A 1 95 ? 0.896 19.028 8.433 1.00 58.44 95 ALA A C 1
ATOM 740 O O . ALA A 1 95 ? 0.858 19.751 9.430 1.00 58.44 95 ALA A O 1
ATOM 741 N N . ALA A 1 96 ? 1.823 19.173 7.482 1.00 56.19 96 ALA A N 1
ATOM 742 C CA . ALA A 1 96 ? 2.808 20.247 7.529 1.00 56.19 96 ALA A CA 1
ATOM 743 C C . ALA A 1 96 ? 2.084 21.607 7.586 1.00 56.19 96 ALA A C 1
ATOM 745 O O . ALA A 1 96 ? 1.383 21.999 6.648 1.00 56.19 96 ALA A O 1
ATOM 746 N N . ALA A 1 97 ? 2.205 22.311 8.712 1.00 47.06 97 ALA A N 1
ATOM 747 C CA . ALA A 1 97 ? 1.591 23.617 8.896 1.00 47.06 97 ALA A CA 1
ATOM 748 C C . ALA A 1 97 ? 2.279 24.652 7.988 1.00 47.06 97 ALA A C 1
ATOM 750 O O . ALA A 1 97 ? 3.498 24.797 8.041 1.00 47.06 97 ALA A O 1
ATOM 751 N N . GLY A 1 98 ? 1.507 25.399 7.184 1.00 49.03 98 GLY A N 1
ATOM 752 C CA . GLY A 1 98 ? 1.977 26.692 6.660 1.00 49.03 98 GLY A CA 1
ATOM 753 C C . GLY A 1 98 ? 1.716 27.065 5.196 1.00 49.03 98 GLY A C 1
ATOM 754 O O . GLY A 1 98 ? 1.962 28.217 4.858 1.00 49.03 98 GLY A O 1
ATOM 755 N N . ALA A 1 99 ? 1.197 26.202 4.317 1.00 43.16 99 ALA A N 1
ATOM 756 C CA . ALA A 1 99 ? 0.983 26.590 2.913 1.00 43.16 99 ALA A CA 1
ATOM 757 C C . ALA A 1 99 ? -0.501 26.820 2.581 1.00 43.16 99 ALA A C 1
ATOM 759 O O . ALA A 1 99 ? -1.306 25.888 2.507 1.00 43.16 99 ALA A O 1
ATOM 760 N N . PHE A 1 100 ? -0.864 28.085 2.350 1.00 41.47 100 PHE A N 1
ATOM 761 C CA . PHE A 1 100 ? -2.084 28.438 1.626 1.00 41.47 100 PHE A CA 1
ATOM 762 C C . PHE A 1 100 ? -2.042 27.747 0.245 1.00 41.47 100 PHE A C 1
ATOM 764 O O . PHE A 1 100 ? -1.077 27.908 -0.494 1.00 41.47 100 PHE A O 1
ATOM 771 N N . HIS A 1 101 ? -3.101 26.988 -0.068 1.00 45.62 101 HIS A N 1
ATOM 772 C CA . HIS A 1 101 ? -3.293 26.066 -1.210 1.00 45.62 101 HIS A CA 1
ATOM 773 C C . HIS A 1 101 ? -2.860 24.597 -0.977 1.00 45.62 101 HIS A C 1
ATOM 775 O O . HIS A 1 101 ? -1.786 24.130 -1.335 1.00 45.62 101 HIS A O 1
ATOM 781 N N . ARG A 1 102 ? -3.826 23.875 -0.388 1.00 54.00 102 ARG A N 1
ATOM 782 C CA . ARG A 1 102 ? -3.944 22.444 -0.053 1.00 54.00 102 ARG A 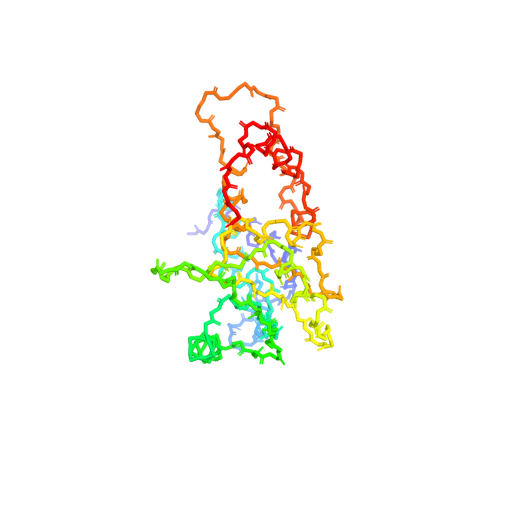CA 1
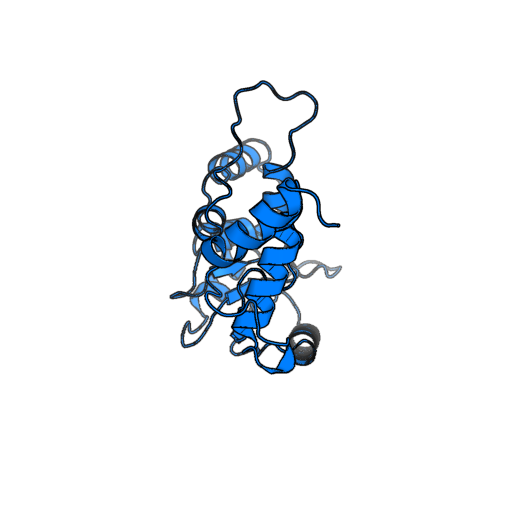ATOM 783 C C . ARG A 1 102 ? -3.554 21.454 -1.172 1.00 54.00 102 ARG A C 1
ATOM 785 O O . ARG A 1 102 ? -4.423 20.973 -1.895 1.00 54.00 102 ARG A O 1
ATOM 792 N N . ILE A 1 103 ? -2.297 21.027 -1.216 1.00 54.50 103 ILE A N 1
ATOM 793 C CA . ILE A 1 103 ? -1.969 19.628 -1.533 1.00 54.50 103 ILE A CA 1
ATOM 794 C C . ILE A 1 103 ? -1.536 19.026 -0.199 1.00 54.50 103 ILE A C 1
ATOM 796 O O . ILE A 1 103 ? -0.644 19.572 0.441 1.00 54.50 103 ILE A O 1
ATOM 800 N N . SER A 1 104 ? -2.217 17.981 0.273 1.00 56.72 104 SER A N 1
ATOM 801 C CA . SER A 1 104 ? -1.870 17.277 1.515 1.00 56.72 104 SER A CA 1
ATOM 802 C C . SER A 1 104 ? -0.435 16.747 1.436 1.00 56.72 104 SER A C 1
ATOM 804 O O . SER A 1 104 ? -0.200 15.658 0.919 1.00 56.72 104 SER A O 1
ATOM 806 N N . ALA A 1 105 ? 0.527 17.539 1.902 1.00 61.69 105 ALA A N 1
ATOM 807 C CA . ALA A 1 105 ? 1.934 17.185 1.922 1.00 61.69 105 ALA A CA 1
ATOM 808 C C . ALA A 1 105 ? 2.280 16.612 3.300 1.00 61.69 105 ALA A C 1
ATOM 810 O O . ALA A 1 105 ? 2.162 17.291 4.322 1.00 61.69 105 ALA A O 1
ATOM 811 N N . LEU A 1 106 ? 2.694 15.346 3.312 1.00 72.62 106 LEU A N 1
ATOM 812 C CA . LEU A 1 106 ? 3.267 14.685 4.478 1.00 72.62 106 LEU A CA 1
ATOM 813 C C . LEU A 1 106 ? 4.771 14.583 4.265 1.00 72.62 106 LEU A C 1
ATOM 815 O O . LEU A 1 106 ? 5.214 13.902 3.340 1.00 72.62 106 LEU A O 1
ATOM 819 N N . GLY A 1 107 ? 5.548 15.248 5.116 1.00 75.69 107 GLY A N 1
ATOM 820 C CA . GLY A 1 107 ? 7.003 15.140 5.086 1.00 75.69 107 GLY A CA 1
ATOM 821 C C . GLY A 1 107 ? 7.472 13.714 5.388 1.00 75.69 107 GLY A C 1
ATOM 822 O O . GLY A 1 107 ? 6.772 12.937 6.037 1.00 75.69 107 GLY A O 1
ATOM 823 N N . ALA A 1 108 ? 8.679 13.360 4.938 1.00 75.81 108 ALA A N 1
ATOM 824 C CA . ALA A 1 108 ? 9.217 12.008 5.124 1.00 75.81 108 ALA A CA 1
ATOM 825 C C . ALA A 1 108 ? 9.326 11.608 6.605 1.00 75.81 108 ALA A C 1
ATOM 827 O O . ALA A 1 108 ? 9.077 10.452 6.931 1.00 75.81 108 ALA A O 1
ATOM 828 N N . ASP A 1 109 ? 9.653 12.555 7.486 1.00 82.00 109 ASP A N 1
ATOM 829 C CA . ASP A 1 109 ? 9.798 12.296 8.922 1.00 82.00 109 ASP A CA 1
ATOM 830 C C . ASP A 1 109 ? 8.433 12.112 9.603 1.00 82.00 109 ASP A C 1
ATOM 832 O O . ASP A 1 109 ? 8.266 11.202 10.408 1.00 82.00 109 ASP A O 1
ATOM 836 N N . ALA A 1 110 ? 7.421 12.888 9.204 1.00 82.44 110 ALA A N 1
ATOM 837 C CA . ALA A 1 110 ? 6.046 12.705 9.673 1.00 82.44 110 ALA A CA 1
ATOM 838 C C . ALA A 1 110 ? 5.447 11.378 9.172 1.00 82.44 110 ALA A C 1
ATOM 840 O O . ALA A 1 110 ? 4.776 10.672 9.919 1.00 82.44 110 ALA A O 1
ATOM 841 N N . ALA A 1 111 ? 5.749 10.989 7.930 1.00 84.19 111 ALA A N 1
ATOM 842 C CA . ALA A 1 111 ? 5.382 9.682 7.390 1.00 84.19 111 ALA A CA 1
ATOM 843 C C . ALA A 1 111 ? 6.050 8.528 8.153 1.00 84.19 111 ALA A C 1
ATOM 845 O O . ALA A 1 111 ? 5.434 7.485 8.360 1.00 84.19 111 ALA A O 1
ATOM 846 N N . LEU A 1 112 ? 7.300 8.718 8.577 1.00 87.25 112 LEU A N 1
ATOM 847 C CA . LEU A 1 112 ? 8.040 7.757 9.385 1.00 87.25 112 LEU A CA 1
ATOM 848 C C . LEU A 1 112 ? 7.440 7.612 10.785 1.00 87.25 112 LEU A C 1
ATOM 850 O O . LEU A 1 112 ? 7.194 6.497 11.228 1.00 87.25 112 LEU A O 1
ATOM 854 N N . ALA A 1 113 ? 7.157 8.735 11.444 1.00 88.38 113 ALA A N 1
ATOM 855 C CA . ALA A 1 113 ? 6.534 8.756 12.761 1.00 88.38 113 ALA A CA 1
ATOM 856 C C . ALA A 1 113 ? 5.143 8.105 12.741 1.00 88.38 113 ALA A C 1
ATOM 858 O O . ALA A 1 113 ? 4.808 7.333 13.635 1.00 88.38 113 ALA A O 1
ATOM 859 N N . ALA A 1 114 ? 4.360 8.352 11.689 1.00 89.56 114 ALA A N 1
ATOM 860 C CA . ALA A 1 114 ? 3.053 7.731 11.507 1.00 89.56 114 ALA A CA 1
ATOM 861 C C . ALA A 1 114 ? 3.139 6.216 11.239 1.00 89.56 114 ALA A C 1
ATOM 863 O O . ALA A 1 114 ? 2.257 5.463 11.638 1.00 89.56 114 ALA A O 1
ATOM 864 N N . LEU A 1 115 ? 4.201 5.744 10.579 1.00 89.94 115 LEU A N 1
ATOM 865 C CA . LEU A 1 115 ? 4.465 4.308 10.458 1.00 89.94 115 LEU A CA 1
ATOM 866 C C . LEU A 1 115 ? 4.836 3.688 11.810 1.00 89.94 115 LEU A C 1
ATOM 868 O O . LEU A 1 115 ? 4.347 2.610 12.131 1.00 89.94 115 LEU A O 1
ATOM 872 N N . ASP A 1 116 ? 5.667 4.371 12.599 1.00 90.62 116 ASP A N 1
ATOM 873 C CA . ASP A 1 116 ? 6.114 3.894 13.912 1.00 90.62 116 ASP A CA 1
ATOM 874 C C . ASP A 1 116 ? 4.990 3.882 14.962 1.00 90.62 116 ASP A C 1
ATOM 876 O O . ASP A 1 116 ? 5.057 3.113 15.919 1.00 90.62 116 ASP A O 1
ATOM 880 N N . SER A 1 117 ? 3.947 4.701 14.788 1.00 90.81 117 SER A N 1
ATOM 881 C CA . SER A 1 117 ? 2.785 4.734 15.684 1.00 90.81 117 SER A CA 1
ATOM 882 C C . SER A 1 117 ? 1.738 3.655 15.386 1.00 90.81 117 SER A C 1
ATOM 884 O O . SER A 1 117 ? 0.836 3.434 16.198 1.00 90.81 117 SER A O 1
ATOM 886 N N . LEU A 1 118 ? 1.836 2.960 14.246 1.00 92.19 118 LEU A N 1
ATOM 887 C CA . LEU A 1 118 ? 0.901 1.897 13.886 1.00 92.19 118 LEU A CA 1
ATOM 888 C C . LEU A 1 118 ? 1.158 0.620 14.688 1.00 92.19 118 LEU A C 1
ATOM 890 O O . LEU A 1 118 ? 2.215 0.000 14.590 1.00 92.19 118 LEU A O 1
ATOM 894 N N . ASP A 1 119 ? 0.122 0.155 15.383 1.00 92.12 119 ASP A N 1
ATOM 895 C CA . ASP A 1 119 ? 0.085 -1.192 15.951 1.00 92.12 119 ASP A CA 1
ATOM 896 C C . ASP A 1 119 ? 0.100 -2.251 14.822 1.00 92.12 119 ASP A C 1
ATOM 898 O O . ASP A 1 119 ? -0.843 -2.298 14.021 1.00 92.12 119 ASP A O 1
ATOM 902 N N . PRO A 1 120 ? 1.134 -3.115 14.742 1.00 92.38 120 PRO A N 1
ATOM 903 C CA . PRO A 1 120 ? 1.263 -4.120 13.689 1.00 92.38 120 PRO A CA 1
ATOM 904 C C . PRO A 1 120 ? 0.275 -5.287 13.821 1.00 92.38 120 PRO A C 1
ATOM 906 O O . PRO A 1 120 ? 0.178 -6.102 12.898 1.00 92.38 120 PRO A O 1
ATOM 909 N N . ALA A 1 121 ? -0.412 -5.438 14.959 1.00 92.50 121 ALA A N 1
ATOM 910 C CA . ALA A 1 121 ? -1.187 -6.634 15.262 1.00 92.50 121 ALA A CA 1
ATOM 911 C C . ALA A 1 121 ? -2.278 -6.911 14.210 1.00 92.50 121 ALA A C 1
ATOM 913 O O . ALA A 1 121 ? -3.240 -6.160 14.037 1.00 92.50 121 ALA A O 1
ATOM 914 N N . GLY A 1 122 ? -2.128 -8.040 13.511 1.00 89.06 122 GLY A N 1
ATOM 915 C CA . GLY A 1 122 ? -3.080 -8.509 12.505 1.00 89.06 122 GLY A CA 1
ATOM 916 C C . GLY A 1 122 ? -3.061 -7.738 11.182 1.00 89.06 122 GLY A C 1
ATOM 917 O O . GLY A 1 122 ? -3.915 -7.994 10.341 1.00 89.06 122 GLY A O 1
ATOM 918 N N . LEU A 1 123 ? -2.122 -6.814 10.965 1.00 92.56 123 LEU A N 1
ATOM 919 C CA . LEU A 1 123 ? -1.995 -6.142 9.673 1.00 92.56 123 LEU A CA 1
ATOM 920 C C . LEU A 1 123 ? -1.374 -7.077 8.626 1.00 92.56 123 LEU A C 1
ATOM 922 O O . LEU A 1 123 ? -0.380 -7.756 8.883 1.00 92.56 123 LEU A O 1
ATOM 926 N N . GLU A 1 124 ? -1.938 -7.075 7.420 1.00 90.44 124 GLU A N 1
ATOM 927 C CA . GLU A 1 124 ? -1.423 -7.828 6.269 1.00 90.44 124 GLU A CA 1
ATOM 928 C C . GLU A 1 124 ? -0.709 -6.923 5.261 1.00 90.44 124 GLU A C 1
ATOM 930 O O . GLU A 1 124 ? 0.137 -7.395 4.503 1.00 90.44 124 GLU A O 1
ATOM 935 N N . ALA A 1 125 ? -1.021 -5.625 5.259 1.00 91.38 125 ALA A N 1
ATOM 936 C CA . ALA A 1 125 ? -0.303 -4.592 4.518 1.00 91.38 125 ALA A CA 1
ATOM 937 C C . ALA A 1 125 ? -0.515 -3.213 5.160 1.00 91.38 125 ALA A C 1
ATOM 939 O O . ALA A 1 125 ? -1.522 -2.974 5.829 1.00 91.38 125 ALA A O 1
ATOM 940 N N . VAL A 1 126 ? 0.411 -2.290 4.912 1.00 92.88 126 VAL A N 1
ATOM 941 C CA . VAL A 1 126 ? 0.259 -0.871 5.254 1.00 92.88 126 VAL A CA 1
ATOM 942 C C . VAL A 1 126 ? 0.240 -0.053 3.971 1.00 92.88 126 VAL A C 1
ATOM 944 O O . VAL A 1 126 ? 1.166 -0.130 3.164 1.00 92.88 126 VAL A O 1
ATOM 947 N N . VAL A 1 127 ? -0.817 0.729 3.768 1.00 91.31 127 VAL A N 1
ATOM 948 C CA . VAL A 1 127 ? -1.020 1.556 2.576 1.00 91.31 127 VAL A CA 1
ATOM 949 C C . VAL A 1 127 ? -0.802 3.023 2.934 1.00 91.31 127 VAL A C 1
ATOM 951 O O . VAL A 1 127 ? -1.439 3.556 3.842 1.00 91.31 127 VAL A O 1
ATOM 954 N N . MET A 1 128 ? 0.071 3.689 2.184 1.00 90.00 128 MET A N 1
ATOM 955 C CA . MET A 1 128 ? 0.348 5.124 2.294 1.00 90.00 128 MET A CA 1
ATOM 956 C C . MET A 1 128 ? -0.241 5.862 1.075 1.00 90.00 128 MET A C 1
ATOM 958 O O . MET A 1 128 ? 0.444 6.009 0.052 1.00 90.00 128 MET A O 1
ATOM 962 N N . PRO A 1 129 ? -1.534 6.241 1.101 1.00 80.81 129 PRO A N 1
ATOM 963 C CA . PRO A 1 129 ? -2.190 6.905 -0.023 1.00 80.81 129 PRO A CA 1
ATOM 964 C C . PRO A 1 129 ? -1.802 8.388 -0.112 1.00 80.81 129 PRO A C 1
ATOM 966 O O . PRO A 1 129 ? -1.465 9.002 0.887 1.00 80.81 129 PRO A O 1
ATOM 969 N N . GLY A 1 130 ? -1.886 8.996 -1.301 1.00 68.56 130 GLY A N 1
ATOM 970 C CA . GLY A 1 130 ? -1.867 10.466 -1.459 1.00 68.56 130 GLY A CA 1
ATOM 971 C C . GLY A 1 130 ? -0.555 11.190 -1.146 1.00 68.56 130 GLY A C 1
ATOM 972 O O . GLY A 1 130 ? -0.460 12.397 -1.325 1.00 68.56 130 GLY A O 1
ATOM 973 N N . THR A 1 131 ? 0.463 10.471 -0.704 1.00 61.66 131 THR A N 1
ATOM 974 C CA . THR A 1 131 ? 1.779 10.988 -0.341 1.00 61.66 131 THR A CA 1
ATOM 975 C C . THR A 1 131 ? 2.758 10.771 -1.492 1.00 61.66 131 THR A C 1
ATOM 977 O O . THR A 1 131 ? 2.935 9.642 -1.951 1.00 61.66 131 THR A O 1
ATOM 980 N N . GLY A 1 132 ? 3.387 11.844 -1.976 1.00 65.06 132 GLY A N 1
ATOM 981 C CA . GLY A 1 132 ? 4.371 11.802 -3.061 1.00 65.06 132 GLY A CA 1
ATOM 982 C C . GLY A 1 132 ? 5.685 11.093 -2.685 1.00 65.06 132 GLY A C 1
ATOM 983 O O . GLY A 1 132 ? 5.713 10.082 -1.974 1.00 65.06 132 GLY A O 1
ATOM 984 N N . MET A 1 133 ? 6.810 11.635 -3.159 1.00 63.56 133 MET A N 1
ATOM 985 C CA . MET A 1 133 ? 8.168 11.130 -2.888 1.00 63.56 133 MET A CA 1
ATOM 986 C C . MET A 1 133 ? 8.497 10.811 -1.411 1.00 63.56 133 MET A C 1
ATOM 988 O O . MET A 1 133 ? 9.270 9.870 -1.193 1.00 63.56 133 MET A O 1
ATOM 992 N N . PRO A 1 134 ? 7.919 11.486 -0.393 1.00 73.25 134 PRO A N 1
ATOM 993 C CA . PRO A 1 134 ? 8.128 11.141 1.015 1.00 73.25 134 PRO A CA 1
ATOM 994 C C . PRO A 1 134 ? 7.871 9.673 1.378 1.00 73.25 134 PRO A C 1
ATOM 996 O O . PRO A 1 134 ? 8.582 9.128 2.225 1.00 73.25 134 PRO A O 1
ATOM 999 N N . THR A 1 135 ? 6.938 8.990 0.701 1.00 83.25 135 THR A N 1
ATOM 1000 C CA . THR A 1 135 ? 6.648 7.570 0.988 1.00 83.25 135 THR A CA 1
ATOM 1001 C C . THR A 1 135 ? 7.800 6.644 0.700 1.00 83.25 135 THR A C 1
ATOM 1003 O O . THR A 1 135 ? 8.011 5.698 1.445 1.00 83.25 135 THR A O 1
ATOM 1006 N N . LEU A 1 136 ? 8.568 6.900 -0.360 1.00 85.81 136 LEU A N 1
ATOM 1007 C CA . LEU A 1 136 ? 9.671 6.018 -0.724 1.00 85.81 136 LEU A CA 1
ATOM 1008 C C . LEU A 1 136 ? 10.730 6.005 0.376 1.00 85.81 136 LEU A C 1
ATOM 1010 O O . LEU A 1 136 ? 11.283 4.955 0.680 1.00 85.81 136 LEU A O 1
ATOM 1014 N N . ARG A 1 137 ? 10.979 7.156 1.012 1.00 85.06 137 ARG A N 1
ATOM 1015 C CA . ARG A 1 137 ? 11.907 7.258 2.145 1.00 85.06 137 ARG A CA 1
ATOM 1016 C C . ARG A 1 137 ? 11.375 6.531 3.373 1.00 85.06 137 ARG A C 1
ATOM 1018 O O . ARG A 1 137 ? 12.121 5.770 3.980 1.00 85.06 137 ARG A O 1
ATOM 1025 N N . ALA A 1 138 ? 10.108 6.759 3.709 1.00 87.50 138 ALA A N 1
ATOM 1026 C CA . ALA A 1 138 ? 9.466 6.119 4.849 1.00 87.50 138 ALA A CA 1
ATOM 1027 C C . ALA A 1 138 ? 9.444 4.587 4.689 1.00 87.50 138 ALA A C 1
ATOM 1029 O O . ALA A 1 138 ? 9.876 3.876 5.590 1.00 87.50 138 ALA A O 1
ATOM 1030 N N . ILE A 1 139 ? 9.079 4.087 3.503 1.00 88.81 139 ILE A N 1
ATOM 1031 C CA . ILE A 1 139 ? 9.071 2.656 3.163 1.00 88.81 139 ILE A CA 1
ATOM 1032 C C . ILE A 1 139 ? 10.489 2.074 3.150 1.00 88.81 139 ILE A C 1
ATOM 1034 O O . ILE A 1 139 ? 10.701 0.987 3.664 1.00 88.81 139 ILE A O 1
ATOM 1038 N N . LEU A 1 140 ? 11.497 2.771 2.618 1.00 89.19 140 LEU A N 1
ATOM 1039 C CA . LEU A 1 140 ? 12.879 2.270 2.680 1.00 89.19 140 LEU A CA 1
ATOM 1040 C C . LEU A 1 140 ? 13.405 2.165 4.114 1.00 89.19 140 LEU A C 1
ATOM 1042 O O . LEU A 1 140 ? 14.204 1.278 4.411 1.00 89.19 140 LEU A O 1
ATOM 1046 N N . ALA A 1 141 ? 12.995 3.088 4.982 1.00 89.94 141 ALA A N 1
ATOM 1047 C CA . ALA A 1 141 ? 13.389 3.094 6.382 1.00 89.94 141 ALA A CA 1
ATOM 1048 C C . ALA A 1 141 ? 12.595 2.075 7.218 1.00 89.94 141 ALA A C 1
ATOM 1050 O O . ALA A 1 141 ? 13.152 1.511 8.156 1.00 89.94 141 ALA A O 1
ATOM 1051 N N . ARG A 1 142 ? 11.318 1.838 6.888 1.00 91.31 142 ARG A N 1
ATOM 1052 C CA . ARG A 1 142 ? 10.447 0.802 7.466 1.00 91.31 142 ARG A CA 1
ATOM 1053 C C . ARG A 1 142 ? 9.712 0.052 6.342 1.00 91.31 142 ARG A C 1
ATOM 1055 O O . ARG A 1 142 ? 8.568 0.379 6.024 1.00 91.31 142 ARG A O 1
ATOM 1062 N N . PRO A 1 143 ? 10.341 -0.970 5.732 1.00 88.75 143 PRO A N 1
ATOM 1063 C CA . PRO A 1 143 ? 9.737 -1.704 4.613 1.00 88.75 143 PRO A CA 1
ATOM 1064 C C . PRO A 1 143 ? 8.569 -2.595 5.043 1.00 88.75 143 PRO A C 1
ATOM 1066 O O . PRO A 1 143 ? 7.756 -2.998 4.207 1.00 88.75 143 PRO A O 1
ATOM 1069 N N . ALA A 1 144 ? 8.471 -2.893 6.340 1.00 90.19 144 ALA A N 1
ATOM 1070 C CA . ALA A 1 144 ? 7.340 -3.574 6.942 1.00 90.19 144 ALA A CA 1
ATOM 1071 C C . ALA A 1 144 ? 7.074 -3.060 8.364 1.00 90.19 144 ALA A C 1
ATOM 1073 O O . ALA A 1 144 ? 8.008 -2.673 9.067 1.00 90.19 144 ALA A O 1
ATOM 1074 N N . ILE A 1 145 ? 5.807 -3.111 8.778 1.00 90.38 145 ILE A N 1
ATOM 1075 C CA . ILE A 1 145 ? 5.340 -2.869 10.147 1.00 90.38 145 ILE A CA 1
ATOM 1076 C C . ILE A 1 145 ? 4.924 -4.226 10.719 1.00 90.38 145 ILE A C 1
ATOM 1078 O O . ILE A 1 145 ? 3.926 -4.820 10.306 1.00 90.38 145 ILE A O 1
ATOM 1082 N N . GLY A 1 146 ? 5.774 -4.800 11.574 1.00 88.19 146 GLY A N 1
ATOM 1083 C CA . GLY A 1 146 ? 5.720 -6.231 11.878 1.00 88.19 146 GLY A CA 1
ATOM 1084 C C . GLY A 1 146 ? 5.964 -7.071 10.616 1.00 88.19 146 GLY A C 1
ATOM 1085 O O . GLY A 1 146 ? 6.995 -6.933 9.959 1.00 88.19 146 GLY A O 1
ATOM 1086 N N . ALA A 1 147 ? 5.012 -7.936 10.252 1.00 86.44 147 ALA A N 1
ATOM 1087 C CA . ALA A 1 147 ? 5.072 -8.734 9.019 1.00 86.44 147 ALA A CA 1
ATOM 1088 C C . ALA A 1 147 ? 4.448 -8.033 7.791 1.00 86.44 147 ALA A C 1
ATOM 1090 O O . ALA A 1 147 ? 4.627 -8.506 6.655 1.00 86.44 147 ALA A O 1
ATOM 1091 N N . ALA A 1 148 ? 3.723 -6.930 8.018 1.00 89.88 148 ALA A N 1
ATOM 1092 C CA . ALA A 1 148 ? 2.919 -6.232 7.023 1.00 89.88 148 ALA A CA 1
ATOM 1093 C C . ALA A 1 148 ? 3.801 -5.337 6.134 1.00 89.88 148 ALA A C 1
ATOM 1095 O O . ALA A 1 148 ? 4.356 -4.360 6.636 1.00 89.88 148 ALA A O 1
ATOM 1096 N N . PRO A 1 149 ? 3.961 -5.626 4.829 1.00 91.12 149 PRO A N 1
ATOM 1097 C CA . PRO A 1 149 ? 4.709 -4.764 3.920 1.00 91.12 149 PRO A CA 1
ATOM 1098 C C . PRO A 1 149 ? 4.066 -3.381 3.753 1.00 91.12 149 PRO A C 1
ATOM 1100 O O . PRO A 1 149 ? 2.842 -3.264 3.664 1.00 91.12 149 PRO A O 1
ATOM 1103 N N . GLY A 1 150 ? 4.905 -2.353 3.624 1.00 89.88 150 GLY A N 1
ATOM 1104 C CA . GLY A 1 150 ? 4.485 -1.009 3.232 1.00 89.88 150 GLY A CA 1
ATOM 1105 C C . GLY A 1 150 ? 4.312 -0.877 1.716 1.00 89.88 150 GLY A C 1
ATOM 1106 O O . GLY A 1 150 ? 5.132 -1.371 0.939 1.00 89.88 150 GLY A O 1
ATOM 1107 N N . THR A 1 151 ? 3.258 -0.190 1.276 1.00 88.25 151 THR A N 1
ATOM 1108 C CA . THR A 1 151 ? 3.011 0.109 -0.140 1.00 88.25 151 THR A CA 1
ATOM 1109 C C . THR A 1 151 ? 2.488 1.528 -0.355 1.00 88.25 151 THR A C 1
ATOM 1111 O O . THR A 1 151 ? 1.802 2.101 0.491 1.00 88.25 151 THR A O 1
ATOM 1114 N N . SER A 1 152 ? 2.801 2.097 -1.520 1.00 88.12 152 SER A N 1
ATOM 1115 C CA . SER A 1 152 ? 2.281 3.388 -1.975 1.00 88.12 152 SER A CA 1
ATOM 1116 C C . SER A 1 152 ? 2.138 3.423 -3.501 1.00 88.12 152 SER A C 1
ATOM 1118 O O . SER A 1 152 ? 2.723 2.609 -4.231 1.00 88.12 152 SER A O 1
ATOM 1120 N N . SER A 1 153 ? 1.381 4.398 -4.009 1.00 81.94 153 SER A N 1
ATOM 1121 C CA . SER A 1 153 ? 1.301 4.670 -5.452 1.00 81.94 153 SER A CA 1
ATOM 1122 C C . SER A 1 153 ? 2.675 5.023 -6.033 1.00 81.94 153 SER A C 1
ATOM 1124 O O . SER A 1 153 ? 3.023 4.559 -7.117 1.00 81.94 153 SER A O 1
ATOM 1126 N N . MET A 1 154 ? 3.500 5.758 -5.281 1.00 84.12 154 MET A N 1
ATOM 1127 C CA . MET A 1 154 ? 4.870 6.097 -5.675 1.00 84.12 154 MET A CA 1
ATOM 1128 C C . MET A 1 154 ? 5.803 4.889 -5.701 1.00 84.12 154 MET A C 1
ATOM 1130 O O . MET A 1 154 ? 6.623 4.798 -6.609 1.00 84.12 154 MET A O 1
ATOM 1134 N N . LEU A 1 155 ? 5.672 3.935 -4.772 1.00 85.81 155 LEU A N 1
ATOM 1135 C CA . LEU A 1 155 ? 6.437 2.683 -4.818 1.00 85.81 155 LEU A CA 1
ATOM 1136 C C . LEU A 1 155 ? 6.080 1.863 -6.063 1.00 85.81 155 LEU A C 1
ATOM 1138 O O . LEU A 1 155 ? 6.960 1.315 -6.730 1.00 85.81 155 LEU A O 1
ATOM 1142 N N . SER A 1 156 ? 4.791 1.827 -6.402 1.00 82.38 156 SER A N 1
ATOM 1143 C CA . SER A 1 156 ? 4.286 1.157 -7.604 1.00 82.38 156 SER A CA 1
ATOM 1144 C C . SER A 1 156 ? 4.796 1.835 -8.882 1.00 82.38 156 SER A C 1
ATOM 1146 O O . SER A 1 156 ? 5.245 1.163 -9.812 1.00 82.38 156 SER A O 1
ATOM 1148 N N . LEU A 1 157 ? 4.810 3.172 -8.911 1.00 78.69 157 LEU A N 1
ATOM 1149 C CA . LEU A 1 157 ? 5.364 3.949 -10.019 1.00 78.69 157 LEU A CA 1
ATOM 1150 C C . LEU A 1 157 ? 6.883 3.765 -10.146 1.00 78.69 157 LEU A C 1
ATOM 1152 O O . LEU A 1 157 ? 7.380 3.536 -11.247 1.00 78.69 157 LEU A O 1
ATOM 1156 N N . ALA A 1 158 ? 7.622 3.809 -9.035 1.00 78.62 158 ALA A N 1
ATOM 1157 C CA . ALA A 1 158 ? 9.066 3.586 -9.011 1.00 78.62 158 ALA A CA 1
ATOM 1158 C C . ALA A 1 158 ? 9.420 2.201 -9.564 1.00 78.62 158 ALA A C 1
ATOM 1160 O O . ALA A 1 158 ? 10.347 2.076 -10.367 1.00 78.62 158 ALA A O 1
ATOM 1161 N N . ARG A 1 159 ? 8.629 1.180 -9.211 1.00 78.38 159 ARG A N 1
ATOM 1162 C CA . ARG A 1 159 ? 8.754 -0.170 -9.770 1.00 78.38 159 ARG A CA 1
ATOM 1163 C C . ARG A 1 159 ? 8.569 -0.164 -11.276 1.00 78.38 159 ARG A C 1
ATOM 1165 O O . ARG A 1 159 ? 9.423 -0.663 -12.002 1.00 78.38 159 ARG A O 1
ATOM 1172 N N . ARG A 1 160 ? 7.506 0.484 -11.754 1.00 74.38 160 ARG A N 1
ATOM 1173 C CA . ARG A 1 160 ? 7.226 0.590 -13.187 1.00 74.38 160 ARG A CA 1
ATOM 1174 C C . ARG A 1 160 ? 8.358 1.276 -13.952 1.00 74.38 160 ARG A C 1
ATOM 1176 O O . ARG A 1 160 ? 8.726 0.818 -15.033 1.00 74.38 160 ARG A O 1
ATOM 1183 N N . VAL A 1 161 ? 8.914 2.357 -13.407 1.00 72.94 161 VAL A N 1
ATOM 1184 C CA . VAL A 1 161 ? 10.044 3.075 -14.014 1.00 72.94 161 VAL A CA 1
ATOM 1185 C C . VAL A 1 161 ? 11.303 2.206 -14.025 1.00 72.94 161 VAL A C 1
ATOM 1187 O O . VAL A 1 161 ? 12.003 2.176 -15.033 1.00 72.94 161 VAL A O 1
ATOM 1190 N N . ALA A 1 162 ? 11.580 1.471 -12.945 1.00 70.06 162 ALA A N 1
ATOM 1191 C CA . ALA A 1 162 ? 12.739 0.583 -12.856 1.00 70.06 162 ALA A CA 1
ATOM 1192 C C . ALA A 1 162 ? 12.650 -0.634 -13.796 1.00 70.06 162 ALA A C 1
ATOM 1194 O O . ALA A 1 162 ? 13.676 -1.090 -14.295 1.00 70.06 162 ALA A O 1
ATOM 1195 N N . GLU A 1 163 ? 11.440 -1.133 -14.059 1.00 67.56 163 GLU A N 1
ATOM 1196 C CA . GLU A 1 163 ? 11.163 -2.261 -14.961 1.00 67.56 163 GLU A CA 1
ATOM 1197 C C . GLU A 1 163 ? 11.056 -1.855 -16.444 1.00 67.56 163 GLU A C 1
ATOM 1199 O O . GLU A 1 163 ? 10.950 -2.722 -17.318 1.00 67.56 163 GLU A O 1
ATOM 1204 N N . THR A 1 164 ? 11.051 -0.552 -16.748 1.00 61.41 164 THR A N 1
ATOM 1205 C CA . THR A 1 164 ? 10.987 -0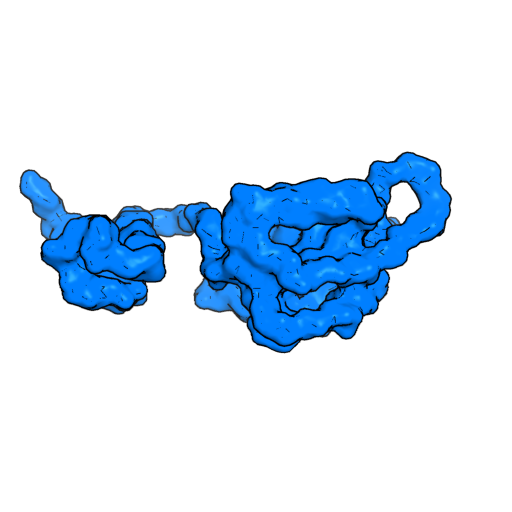.049 -18.125 1.00 61.41 164 THR A CA 1
ATOM 1206 C C . THR A 1 164 ? 12.407 0.116 -18.681 1.00 61.41 164 THR A C 1
ATOM 1208 O O . THR A 1 164 ? 13.164 0.939 -18.161 1.00 61.41 164 THR A O 1
ATOM 1211 N N . PRO A 1 165 ? 12.790 -0.601 -19.757 1.00 54.97 165 PRO A N 1
ATOM 1212 C CA . PRO A 1 165 ? 14.049 -0.351 -20.449 1.00 54.97 165 PRO A CA 1
ATOM 1213 C C . PRO A 1 165 ? 14.050 1.087 -20.971 1.00 54.97 165 PRO A C 1
ATOM 1215 O O . PRO A 1 165 ? 13.211 1.464 -21.792 1.00 54.97 165 PRO A O 1
ATOM 1218 N N . ALA A 1 166 ? 14.951 1.926 -20.469 1.00 54.81 166 ALA A N 1
ATOM 1219 C CA . ALA A 1 166 ? 15.042 3.298 -20.943 1.00 54.81 166 ALA A CA 1
ATOM 1220 C C . ALA A 1 166 ? 15.538 3.303 -22.396 1.00 54.81 166 ALA A C 1
ATOM 1222 O O . ALA A 1 166 ? 16.582 2.720 -22.697 1.00 54.81 166 ALA A O 1
ATOM 1223 N N . ARG A 1 167 ? 14.818 3.986 -23.297 1.00 42.12 167 ARG A N 1
ATOM 1224 C CA . ARG A 1 167 ? 15.319 4.270 -24.650 1.00 42.12 167 ARG A CA 1
ATOM 1225 C C . ARG A 1 167 ? 16.650 5.025 -24.517 1.00 42.12 167 ARG A C 1
ATOM 1227 O O . ARG A 1 167 ? 16.663 6.136 -23.999 1.00 42.12 167 ARG A O 1
ATOM 1234 N N . GLY A 1 168 ? 17.749 4.401 -24.943 1.00 49.66 168 GLY A N 1
ATOM 1235 C CA . GLY A 1 168 ? 19.083 5.012 -24.970 1.00 49.66 168 GLY A CA 1
ATOM 1236 C C . GLY A 1 168 ? 19.951 4.861 -23.712 1.00 49.66 168 GLY A C 1
ATOM 1237 O O . GLY A 1 168 ? 20.933 5.589 -23.601 1.00 49.66 168 GLY A O 1
ATOM 1238 N N . ARG A 1 169 ? 19.652 3.955 -22.765 1.00 50.56 169 ARG A N 1
ATOM 1239 C CA . ARG A 1 169 ? 20.607 3.645 -21.677 1.00 50.56 169 ARG A CA 1
ATOM 1240 C C . ARG A 1 169 ? 21.618 2.575 -22.084 1.00 50.56 169 ARG A C 1
ATOM 1242 O O . ARG A 1 169 ? 21.263 1.577 -22.705 1.00 50.56 169 ARG A O 1
ATOM 1249 N N . THR A 1 170 ? 22.867 2.803 -21.688 1.00 41.53 170 THR A N 1
ATOM 1250 C CA . THR A 1 170 ? 23.974 1.848 -21.747 1.00 41.53 170 THR A CA 1
ATOM 1251 C C . THR A 1 170 ? 23.645 0.585 -20.943 1.00 41.53 170 THR A C 1
ATOM 1253 O O . THR A 1 170 ? 22.947 0.631 -19.929 1.00 41.53 170 THR A O 1
ATOM 1256 N N . ALA A 1 171 ? 24.131 -0.552 -21.437 1.00 43.88 171 ALA A N 1
ATOM 1257 C CA . ALA A 1 171 ? 23.740 -1.922 -21.101 1.00 43.88 171 ALA A CA 1
ATOM 1258 C C . ALA A 1 171 ? 24.046 -2.415 -19.664 1.00 43.88 171 ALA A C 1
ATOM 1260 O O . ALA A 1 171 ? 23.975 -3.614 -19.419 1.00 43.88 171 ALA A O 1
ATOM 1261 N N . ASP A 1 172 ? 24.370 -1.534 -18.715 1.00 45.44 172 ASP A N 1
ATOM 1262 C CA . ASP A 1 172 ? 24.937 -1.922 -17.408 1.00 45.44 172 ASP A CA 1
ATOM 1263 C C . ASP A 1 172 ? 23.929 -1.899 -16.239 1.00 45.44 172 ASP A C 1
ATOM 1265 O O . ASP A 1 172 ? 24.182 -2.363 -15.132 1.00 45.44 172 ASP A O 1
ATOM 1269 N N . ALA A 1 173 ? 22.715 -1.397 -16.465 1.00 50.41 173 ALA A N 1
ATOM 1270 C CA . ALA A 1 173 ? 21.669 -1.398 -15.448 1.00 50.41 173 ALA A CA 1
ATOM 1271 C C . ALA A 1 173 ? 20.766 -2.628 -15.610 1.00 50.41 173 ALA A C 1
ATOM 1273 O O . ALA A 1 173 ? 19.653 -2.510 -16.127 1.00 50.41 173 ALA A O 1
ATOM 1274 N N . SER A 1 174 ? 21.223 -3.800 -15.155 1.00 48.03 174 SER A N 1
ATOM 1275 C CA . SER A 1 174 ? 20.335 -4.966 -15.036 1.00 48.03 174 SER A CA 1
ATOM 1276 C C . SER A 1 174 ? 19.087 -4.586 -14.221 1.00 48.03 174 SER A C 1
ATOM 1278 O O . SER A 1 174 ? 19.211 -3.887 -13.204 1.00 48.03 174 SER A O 1
ATOM 1280 N N . PRO A 1 175 ? 17.873 -4.967 -14.663 1.00 51.19 175 PRO A N 1
ATOM 1281 C CA . PRO A 1 175 ? 16.672 -4.726 -13.880 1.00 51.19 175 PRO A CA 1
ATOM 1282 C C . PRO A 1 175 ? 16.816 -5.408 -12.508 1.00 51.19 175 PRO A C 1
ATOM 1284 O O . PRO A 1 175 ? 17.439 -6.469 -12.420 1.00 51.19 175 PRO A O 1
ATOM 1287 N N . PRO A 1 176 ? 16.260 -4.818 -11.435 1.00 54.53 176 PRO A N 1
ATOM 1288 C CA . PRO A 1 176 ? 16.206 -5.477 -10.135 1.00 54.53 176 PRO A CA 1
ATOM 1289 C C . PRO A 1 176 ? 15.596 -6.874 -10.303 1.00 54.53 176 PRO A C 1
ATOM 1291 O O . PRO A 1 176 ? 14.639 -7.001 -11.073 1.00 54.53 176 PRO A O 1
ATOM 1294 N N . PRO A 1 177 ? 16.090 -7.907 -9.602 1.00 53.00 177 PRO A N 1
ATOM 1295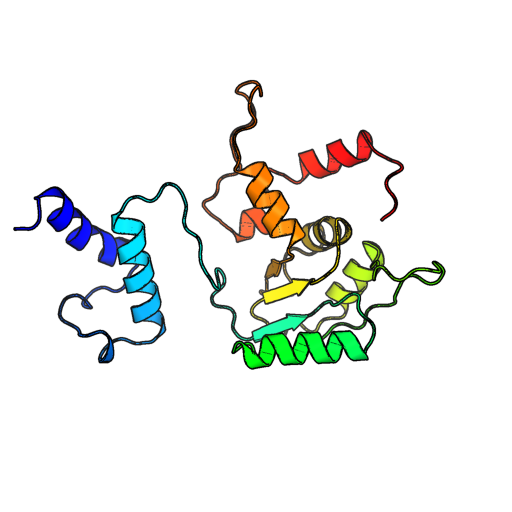 C CA . PRO A 1 177 ? 15.475 -9.227 -9.652 1.00 53.00 177 PRO A CA 1
ATOM 1296 C C . PRO A 1 177 ? 13.995 -9.111 -9.256 1.00 53.00 177 PRO A C 1
ATOM 1298 O O . PRO A 1 177 ? 13.658 -8.810 -8.110 1.00 53.00 177 PRO A O 1
ATOM 1301 N N . GLY A 1 178 ? 13.104 -9.303 -10.233 1.00 51.97 178 GLY A N 1
ATOM 1302 C CA . GLY A 1 178 ? 11.655 -9.116 -10.095 1.00 51.97 178 GLY A CA 1
ATOM 1303 C C . GLY A 1 178 ? 10.964 -10.187 -9.245 1.00 51.97 178 GLY A C 1
ATOM 1304 O O . GLY A 1 178 ? 9.763 -10.090 -8.990 1.00 51.97 178 GLY A O 1
ATOM 1305 N N . ASP A 1 179 ? 11.721 -11.183 -8.790 1.00 59.34 179 ASP A N 1
ATOM 1306 C CA . ASP A 1 179 ? 11.201 -12.440 -8.255 1.00 59.34 179 ASP A CA 1
ATOM 1307 C C . ASP A 1 179 ? 10.659 -12.311 -6.824 1.00 59.34 179 ASP A C 1
ATOM 1309 O O . ASP A 1 179 ? 9.899 -13.163 -6.368 1.00 59.34 179 ASP A O 1
ATOM 1313 N N . SER A 1 180 ? 11.002 -11.236 -6.100 1.00 73.56 180 SER A N 1
ATOM 1314 C CA . SER A 1 180 ? 10.492 -10.998 -4.746 1.00 73.56 180 SER A CA 1
ATOM 1315 C C . SER A 1 180 ? 10.034 -9.560 -4.535 1.00 73.56 180 SER A C 1
ATOM 1317 O O . SER A 1 180 ? 10.828 -8.638 -4.348 1.00 73.56 180 SER A O 1
ATOM 1319 N N . LEU A 1 181 ? 8.712 -9.391 -4.455 1.00 75.94 181 LEU A N 1
ATOM 1320 C CA . LEU A 1 181 ? 8.064 -8.136 -4.075 1.00 75.94 181 LEU A CA 1
ATOM 1321 C C . LEU A 1 181 ? 8.575 -7.608 -2.723 1.00 75.94 181 LEU A C 1
ATOM 1323 O O . LEU A 1 181 ? 8.731 -6.403 -2.568 1.00 75.94 181 LEU A O 1
ATOM 1327 N N . ARG A 1 182 ? 8.913 -8.491 -1.771 1.00 80.06 182 ARG A N 1
ATOM 1328 C CA . ARG A 1 182 ? 9.477 -8.091 -0.469 1.00 80.06 182 ARG A CA 1
ATOM 1329 C C . ARG A 1 182 ? 10.877 -7.487 -0.597 1.00 80.06 182 ARG A C 1
ATOM 1331 O O . ARG A 1 182 ? 11.146 -6.469 0.030 1.00 80.06 182 ARG A O 1
ATOM 1338 N N . ARG A 1 183 ? 11.743 -8.068 -1.435 1.00 81.62 183 ARG A N 1
ATOM 1339 C CA . ARG A 1 183 ? 13.085 -7.518 -1.717 1.00 81.62 183 ARG A CA 1
ATOM 1340 C C . ARG A 1 183 ? 12.989 -6.166 -2.423 1.00 81.62 183 ARG A C 1
ATOM 1342 O O . ARG A 1 183 ? 13.696 -5.228 -2.065 1.00 81.62 183 ARG A O 1
ATOM 1349 N N . TRP A 1 184 ? 12.043 -6.043 -3.356 1.00 83.25 184 TRP A N 1
ATOM 1350 C CA . TRP A 1 184 ? 11.747 -4.773 -4.012 1.00 83.25 184 TRP A CA 1
ATOM 1351 C C . TRP A 1 184 ? 11.301 -3.690 -3.016 1.00 83.25 184 TRP A C 1
ATOM 1353 O O . TRP A 1 184 ? 11.859 -2.594 -3.020 1.00 83.25 184 TRP A O 1
ATOM 1363 N N . ILE A 1 185 ? 10.347 -3.992 -2.129 1.00 87.00 185 ILE A N 1
ATOM 1364 C CA . ILE A 1 185 ? 9.891 -3.060 -1.079 1.00 87.00 185 ILE A CA 1
ATOM 1365 C C . ILE A 1 185 ? 11.059 -2.637 -0.173 1.00 87.00 185 ILE A C 1
ATOM 1367 O O . ILE A 1 185 ? 11.169 -1.466 0.177 1.00 87.00 185 ILE A O 1
ATO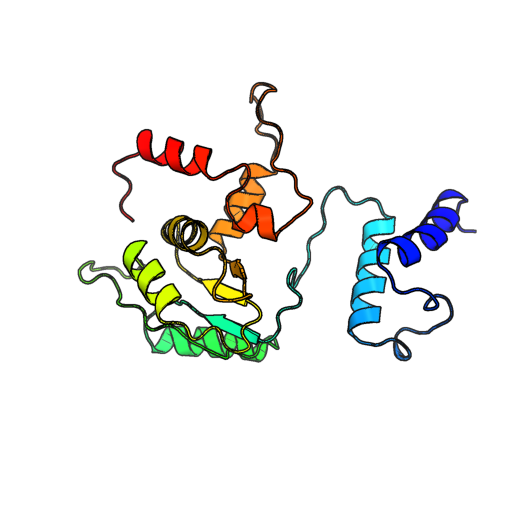M 1371 N N . ALA A 1 186 ? 11.978 -3.559 0.132 1.00 87.06 186 ALA A N 1
ATOM 1372 C CA . ALA A 1 186 ? 13.179 -3.295 0.928 1.00 87.06 186 ALA A CA 1
ATOM 1373 C C . ALA A 1 186 ? 14.251 -2.437 0.222 1.00 87.06 186 ALA A C 1
ATOM 1375 O O . ALA A 1 186 ? 15.293 -2.147 0.813 1.00 87.06 186 ALA A O 1
ATOM 1376 N N . GLY A 1 187 ? 14.025 -2.013 -1.025 1.00 85.94 187 GLY A N 1
ATOM 1377 C CA . GLY A 1 187 ? 14.935 -1.112 -1.733 1.00 85.94 187 GLY A CA 1
ATOM 1378 C C . GLY A 1 187 ? 15.884 -1.778 -2.719 1.00 85.94 187 GLY A C 1
ATOM 1379 O O . GLY A 1 187 ? 16.728 -1.094 -3.308 1.00 85.94 187 GLY A O 1
ATOM 1380 N N . GLU A 1 188 ? 15.804 -3.094 -2.895 1.00 83.25 188 GLU A N 1
ATOM 1381 C CA . GLU A 1 188 ? 16.786 -3.810 -3.700 1.00 83.25 188 GLU A CA 1
ATOM 1382 C C . GLU A 1 188 ? 16.723 -3.400 -5.178 1.00 83.25 188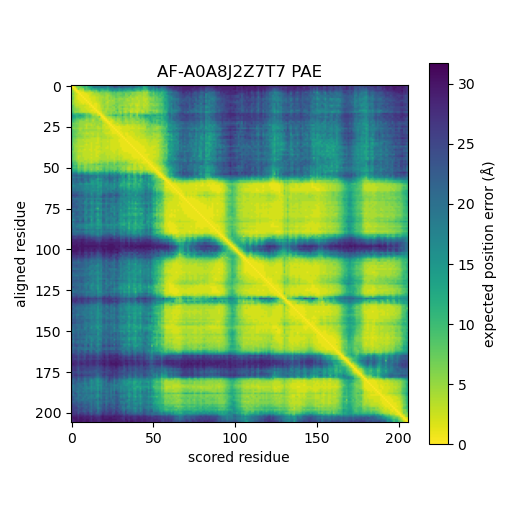 GLU A C 1
ATOM 1384 O O . GLU A 1 188 ? 15.665 -3.406 -5.806 1.00 83.25 188 GLU A O 1
ATOM 1389 N N . GLY A 1 189 ? 17.874 -3.004 -5.730 1.00 75.94 189 GLY A N 1
ATOM 1390 C CA . GLY A 1 189 ? 18.018 -2.562 -7.120 1.00 75.94 189 GLY A CA 1
ATOM 1391 C C . GLY A 1 189 ? 17.547 -1.133 -7.422 1.00 75.94 189 GLY A C 1
ATOM 1392 O O . GLY A 1 189 ? 17.632 -0.703 -8.574 1.00 75.94 189 GLY A O 1
ATOM 1393 N N . TRP A 1 190 ? 17.081 -0.368 -6.425 1.00 80.81 190 TRP A N 1
ATOM 1394 C CA . TRP A 1 190 ? 16.676 1.033 -6.635 1.00 80.81 190 TRP A CA 1
ATOM 1395 C C . TRP A 1 190 ? 17.058 2.014 -5.519 1.00 80.81 190 TRP A C 1
ATOM 1397 O O . TRP A 1 190 ? 17.074 3.220 -5.778 1.00 80.81 190 TRP A O 1
ATOM 1407 N N . ARG A 1 191 ? 17.418 1.547 -4.314 1.00 84.75 191 ARG A N 1
ATOM 1408 C CA . ARG A 1 191 ? 17.772 2.433 -3.189 1.00 84.75 191 ARG A CA 1
ATOM 1409 C C . ARG A 1 191 ? 18.939 3.374 -3.498 1.00 84.75 191 ARG A C 1
ATOM 1411 O O . ARG A 1 191 ? 18.876 4.554 -3.161 1.00 84.75 191 ARG A O 1
ATOM 1418 N N . ASP A 1 192 ? 19.962 2.878 -4.192 1.00 82.06 192 ASP A N 1
ATOM 1419 C CA . ASP A 1 192 ? 21.158 3.667 -4.512 1.00 82.06 192 ASP A CA 1
ATOM 1420 C C . ASP A 1 192 ? 20.844 4.750 -5.542 1.00 82.06 192 ASP A C 1
ATOM 1422 O O . ASP A 1 192 ? 21.322 5.878 -5.431 1.00 82.06 192 ASP A O 1
ATOM 1426 N N . ARG A 1 193 ? 19.944 4.442 -6.484 1.00 77.25 193 ARG A N 1
ATOM 1427 C CA . ARG A 1 193 ? 19.443 5.402 -7.475 1.00 77.25 193 ARG A CA 1
ATOM 1428 C C . ARG A 1 193 ? 18.646 6.516 -6.807 1.00 77.25 193 ARG A C 1
ATOM 1430 O O . ARG A 1 193 ? 18.816 7.677 -7.160 1.00 77.25 193 ARG A O 1
ATOM 1437 N N . LEU A 1 194 ? 17.817 6.191 -5.810 1.00 78.81 194 LEU A N 1
ATOM 1438 C CA . LEU A 1 194 ? 17.115 7.212 -5.029 1.00 78.81 194 LEU A CA 1
ATOM 1439 C C . LEU A 1 194 ? 18.108 8.127 -4.291 1.00 78.81 194 LEU A C 1
ATOM 1441 O O . LEU A 1 194 ? 17.937 9.348 -4.291 1.00 78.81 194 LEU A O 1
ATOM 1445 N N . ALA A 1 195 ? 19.152 7.552 -3.685 1.00 80.00 195 ALA A N 1
ATOM 1446 C CA . ALA A 1 195 ? 20.198 8.320 -3.013 1.00 80.00 195 ALA A CA 1
ATOM 1447 C C . ALA A 1 195 ? 20.970 9.226 -3.991 1.00 80.00 195 ALA A C 1
ATOM 1449 O O . ALA A 1 195 ? 21.259 10.378 -3.670 1.00 80.00 195 ALA A O 1
ATOM 1450 N N . GLU A 1 196 ? 21.263 8.738 -5.198 1.00 78.62 196 GLU A N 1
ATOM 1451 C CA . GLU A 1 196 ? 21.907 9.508 -6.265 1.00 78.62 196 GLU A CA 1
ATOM 1452 C C . GLU A 1 196 ? 21.034 10.661 -6.770 1.00 78.62 196 GLU A C 1
ATOM 1454 O O . GLU A 1 196 ? 21.513 11.793 -6.856 1.00 78.62 196 GLU A O 1
ATOM 1459 N N . CYS A 1 197 ? 19.744 10.417 -7.029 1.00 72.56 197 CYS A N 1
ATOM 1460 C CA . CYS A 1 197 ? 18.805 11.462 -7.435 1.00 72.56 197 CYS A CA 1
ATOM 1461 C C . CYS A 1 197 ? 18.780 12.622 -6.434 1.00 72.56 197 CYS A C 1
ATOM 1463 O O . CYS A 1 197 ? 18.772 13.775 -6.847 1.00 72.56 197 CYS A O 1
ATOM 1465 N N . ARG A 1 198 ? 18.844 12.346 -5.126 1.00 69.94 198 ARG A N 1
ATOM 1466 C CA . ARG A 1 198 ? 18.889 13.404 -4.104 1.00 69.94 198 ARG A CA 1
ATOM 1467 C C . ARG A 1 198 ? 20.184 14.202 -4.111 1.00 69.94 198 ARG A C 1
ATOM 1469 O O . ARG A 1 198 ? 20.135 15.410 -3.926 1.00 69.94 198 ARG A O 1
ATOM 1476 N N . ARG A 1 199 ? 21.330 13.550 -4.333 1.00 76.31 199 ARG A N 1
ATOM 1477 C CA . ARG A 1 199 ? 22.607 14.269 -4.487 1.00 76.31 199 ARG A CA 1
ATOM 1478 C C . ARG A 1 199 ? 22.578 15.197 -5.700 1.00 76.31 199 ARG A C 1
ATOM 1480 O O . ARG A 1 199 ? 23.168 16.266 -5.660 1.00 76.31 199 ARG A O 1
ATOM 1487 N N . ARG A 1 200 ? 21.885 14.782 -6.764 1.00 73.19 200 ARG A N 1
ATOM 1488 C CA . ARG A 1 200 ? 21.759 15.540 -8.012 1.00 73.19 200 ARG A CA 1
ATOM 1489 C C . ARG A 1 200 ? 20.709 16.656 -7.948 1.00 73.19 200 ARG A C 1
ATOM 1491 O O . ARG A 1 200 ? 20.853 17.640 -8.663 1.00 73.19 200 ARG A O 1
ATOM 1498 N N . PHE A 1 201 ? 19.685 16.505 -7.108 1.00 69.56 201 PHE A N 1
ATOM 1499 C CA . PHE A 1 201 ? 18.572 17.449 -6.958 1.00 69.56 201 PHE A CA 1
ATOM 1500 C C . PHE A 1 201 ? 18.289 17.750 -5.470 1.00 69.56 201 PHE A C 1
ATOM 1502 O O . PHE A 1 201 ? 17.274 17.294 -4.932 1.00 69.56 201 PHE A O 1
ATOM 1509 N N . PRO A 1 202 ? 19.184 18.485 -4.782 1.00 61.50 202 PRO A N 1
ATOM 1510 C CA . PRO A 1 202 ? 19.073 18.739 -3.344 1.00 61.50 202 PRO A CA 1
ATOM 1511 C C . PRO A 1 202 ? 17.889 19.645 -2.956 1.00 61.50 202 PRO A C 1
ATOM 1513 O O . PRO A 1 202 ? 17.327 19.447 -1.883 1.00 61.50 202 PRO A O 1
ATOM 1516 N N . ASP A 1 203 ? 17.458 20.558 -3.837 1.00 48.94 203 ASP A N 1
ATOM 1517 C CA . ASP A 1 203 ? 16.455 21.604 -3.546 1.00 48.94 203 ASP A CA 1
ATOM 1518 C C . ASP A 1 203 ? 15.001 21.213 -3.858 1.00 48.94 203 ASP A C 1
ATOM 1520 O O . ASP A 1 203 ? 14.135 22.073 -4.008 1.00 48.94 203 ASP A O 1
ATOM 1524 N N . THR A 1 204 ? 14.696 19.919 -3.976 1.00 47.56 204 THR A N 1
ATOM 1525 C CA . THR A 1 204 ? 13.295 19.499 -4.138 1.00 47.56 204 THR A CA 1
ATOM 1526 C C . THR A 1 204 ? 12.651 19.472 -2.747 1.00 47.56 204 THR A C 1
ATOM 1528 O O . THR A 1 204 ? 13.065 18.632 -1.938 1.00 47.56 204 THR A O 1
ATOM 1531 N N . PRO A 1 205 ? 11.693 20.365 -2.418 1.00 41.00 205 PRO A N 1
ATOM 1532 C CA . PRO A 1 205 ? 11.021 20.313 -1.124 1.00 41.00 205 PRO A CA 1
ATOM 1533 C C . PRO A 1 205 ? 10.310 18.956 -0.943 1.00 41.00 205 PRO A C 1
ATOM 1535 O O . PRO A 1 205 ? 9.946 18.330 -1.947 1.00 41.00 205 PRO A O 1
ATOM 1538 N N . PRO A 1 206 ? 10.179 18.468 0.309 1.00 46.66 206 PRO A N 1
ATOM 1539 C CA . PRO A 1 206 ? 9.549 17.184 0.614 1.00 46.66 206 PRO A CA 1
ATOM 1540 C C . PRO A 1 206 ? 8.100 17.097 0.123 1.00 46.66 206 PRO A C 1
ATOM 1542 O O . PRO A 1 206 ? 7.364 18.100 0.245 1.00 46.66 206 PRO A O 1
#

pLDDT: mean 76.22, std 14.3, range [40.94, 95.44]